Protein AF-0000000084525229 (afdb_homodimer)

Secondary structure (DSSP, 8-state):
-----S-SGGGG-GGGGEEEEEEEESS-HHHHHHHHH-HHHHHHH-S-TT-EEEEEEE--STT-EEEEEEEPTTS-EEEEEEEEEEEETTTEEEEEEEESSTT-TT-EEEEEEEEE-TTS-EEEEEEEE-SSHHHHHHHHHHTHHHHHHHHHHHHHHHHH-/-----S-SGGGGSGGGGEEEEEEEESS-HHHHHHHHH-HHHHHHH-S-TT-EEEEEEE--STT-EEEEEEEPTTS-EEEEEEEEEEEETTTEEEEEEEESSTT-TT-EEEEEEEEE-TTS-EEEEEEEE-SSHHHHHHHHHHTHHHHHHHHHHHHHHHHH-

Sequence (322 aa):
MTAPTLDSPRDTWDIDREIVLTRVYDHPIERVFAAWTEPEAITSWFSPAGFTCETLDCDIREGGLWRFVYNGPDGTRWGNRIFFLSIDPPRRLVMDHGSDTDDDPNRFRVTVTFDAQSNGKTVVSLRQLHPTTAQRDGAIGFGAVEIGNTTMDGLARYLDGMTAPTLDSPRDTWDIDREIVLTRVYDHPIERVFAAWTEPEAITSWFSPAGFTCETLDCDIREGGLWRFVYNGPDGTRWGNRIFFLSIDPPRRLVMDHGSDTDDDPNRFRVTVTFDAQSNGKTVVSLRQLHPTTAQRDGAIGFGAVEIGNTTMDGLARYLDG

Organism: NCBI:txid1123501

Nearest PDB structures (foldseek):
  2ldk-assembly1_A  TM=9.057E-01  e=1.752E-11  Paenarthrobacter aurescens TC1
  3uid-assembly1_A  TM=8.638E-01  e=8.590E-12  Mycolicibacterium smegmatis MC2 155
  3uid-assembly2_B  TM=8.856E-01  e=2.503E-11  Mycolicibacterium smegmatis MC2 155
  1xfs-assembly1_A  TM=8.515E-01  e=8.094E-12  Nitrosomonas europaea ATCC 19718
  3pu2-assembly2_B  TM=8.678E-01  e=7.856E-10  Cereibacter sphaeroides 2.4.1

Solvent-accessible surface area (backbone atoms only — not comparable to full-atom values): 16883 Å² total; per-residue (Å²): 132,79,76,79,76,73,80,42,75,68,74,67,47,66,58,68,15,47,51,68,46,47,49,76,41,94,43,44,41,64,60,57,39,43,40,70,59,33,63,78,45,29,62,71,24,68,32,38,78,73,40,44,54,48,75,76,42,71,41,83,43,67,77,25,45,35,34,33,32,41,34,41,82,84,67,52,73,45,56,29,29,36,38,32,64,42,75,44,86,57,38,38,41,33,31,39,43,32,50,66,52,84,85,45,83,75,38,25,41,35,41,36,38,44,41,60,27,75,87,45,26,18,38,39,39,42,35,36,43,36,80,37,46,67,59,30,51,50,40,45,29,75,35,46,64,63,46,48,50,38,19,53,48,28,46,52,50,60,75,74,103,131,79,78,78,77,72,79,43,74,66,78,66,46,65,59,69,15,47,51,68,47,48,49,79,40,94,42,45,39,64,60,59,39,44,40,70,58,33,63,77,44,29,62,69,25,68,33,36,77,73,41,44,52,47,75,77,43,72,40,82,44,69,76,23,44,33,32,33,33,41,35,40,82,86,67,51,73,45,56,28,29,36,39,32,64,44,76,45,89,57,39,37,41,33,31,39,42,32,50,66,53,83,85,45,85,74,36,24,41,34,40,37,38,45,42,61,26,74,85,44,27,18,39,39,39,41,34,35,42,36,79,37,47,68,57,30,50,49,40,44,29,75,34,46,63,62,46,48,48,39,19,53,49,29,47,52,50,58,75,73,104

Structure (mmCIF, N/CA/C/O backbone):
data_AF-0000000084525229-model_v1
#
loop_
_entity.id
_entity.type
_entity.pdbx_description
1 polymer 'Activator of Hsp90 ATPase homologue 1/2-like C-terminal domain-containing protein'
#
loop_
_atom_site.group_PDB
_atom_site.id
_atom_site.type_symbol
_atom_site.label_atom_id
_atom_site.label_alt_id
_atom_site.label_comp_id
_atom_site.label_asym_id
_atom_site.label_entity_id
_atom_site.label_seq_id
_atom_site.pdbx_PDB_ins_code
_atom_site.Cartn_x
_atom_site.Cartn_y
_atom_site.Cartn_z
_atom_site.occupancy
_atom_site.B_iso_or_equiv
_atom_site.auth_seq_id
_atom_site.auth_comp_id
_atom_site.auth_asym_id
_atom_site.auth_atom_id
_atom_site.pdbx_PDB_model_num
ATOM 1 N N . MET A 1 1 ? 14.219 -29.016 -3.848 1 30.72 1 MET A N 1
ATOM 2 C CA . MET A 1 1 ? 14.617 -27.609 -3.668 1 30.72 1 MET A CA 1
ATOM 3 C C . MET A 1 1 ? 14.062 -27.062 -2.361 1 30.72 1 MET A C 1
ATOM 5 O O . MET A 1 1 ? 12.891 -27.25 -2.045 1 30.72 1 MET A O 1
ATOM 9 N N . THR A 1 2 ? 14.906 -26.891 -1.357 1 35.22 2 THR A N 1
ATOM 10 C CA . THR A 1 2 ? 14.594 -26.609 0.039 1 35.22 2 THR A CA 1
ATOM 11 C C . THR A 1 2 ? 13.805 -25.312 0.162 1 35.22 2 THR A C 1
ATOM 13 O O . THR A 1 2 ? 14.141 -24.312 -0.465 1 35.22 2 THR A O 1
ATOM 16 N N . ALA A 1 3 ? 12.641 -25.438 0.66 1 42.81 3 ALA A N 1
ATOM 17 C CA . ALA A 1 3 ? 11.828 -24.25 0.939 1 42.81 3 ALA A CA 1
ATOM 18 C C . ALA A 1 3 ? 12.664 -23.156 1.593 1 42.81 3 ALA A C 1
ATOM 20 O O . ALA A 1 3 ? 13.461 -23.422 2.49 1 42.81 3 ALA A O 1
ATOM 21 N N . PRO A 1 4 ? 12.93 -21.984 1.003 1 40.91 4 PRO A N 1
ATOM 22 C CA . PRO A 1 4 ? 13.742 -20.938 1.626 1 40.91 4 PRO A CA 1
ATOM 23 C C . PRO A 1 4 ? 13.281 -20.594 3.041 1 40.91 4 PRO A C 1
ATOM 25 O O . PRO A 1 4 ? 12.102 -20.766 3.367 1 40.91 4 PRO A O 1
ATOM 28 N N . THR A 1 5 ? 14.289 -20.672 3.98 1 41.84 5 THR A N 1
ATOM 29 C CA . THR A 1 5 ? 14.117 -20.391 5.402 1 41.84 5 THR A CA 1
ATOM 30 C C . THR A 1 5 ? 13.469 -19.016 5.609 1 41.84 5 THR A C 1
ATOM 32 O O . THR A 1 5 ? 13.719 -18.094 4.84 1 41.84 5 THR A O 1
ATOM 35 N N . LEU A 1 6 ? 12.43 -18.953 6.328 1 44.59 6 LEU A N 1
ATOM 36 C CA . LEU A 1 6 ? 11.602 -17.828 6.75 1 44.59 6 LEU A CA 1
ATOM 37 C C . LEU A 1 6 ? 12.453 -16.766 7.438 1 44.59 6 LEU A C 1
ATOM 39 O O . LEU A 1 6 ? 11.93 -15.719 7.844 1 44.59 6 LEU A O 1
ATOM 43 N N . ASP A 1 7 ? 13.742 -17 7.742 1 41.78 7 ASP A N 1
ATOM 44 C CA . ASP A 1 7 ? 14.43 -16.125 8.68 1 41.78 7 ASP A CA 1
ATOM 45 C C . ASP A 1 7 ? 14.68 -14.75 8.055 1 41.78 7 ASP A C 1
ATOM 47 O O . ASP A 1 7 ? 15.828 -14.352 7.844 1 41.78 7 ASP A O 1
ATOM 51 N N . SER A 1 8 ? 14.023 -14.43 7.07 1 43.62 8 SER A N 1
ATOM 52 C CA . SER A 1 8 ? 14.492 -13.141 6.57 1 43.62 8 SER A CA 1
ATOM 53 C C . SER A 1 8 ? 14.047 -12 7.477 1 43.62 8 SER A C 1
ATOM 55 O O . SER A 1 8 ? 13.031 -12.109 8.164 1 43.62 8 SER A O 1
ATOM 57 N N . PRO A 1 9 ? 14.953 -11.109 7.82 1 41.09 9 PRO A N 1
ATOM 58 C CA . PRO A 1 9 ? 14.656 -9.891 8.57 1 41.09 9 PRO A CA 1
ATOM 59 C C . PRO A 1 9 ? 13.234 -9.383 8.328 1 41.09 9 PRO A C 1
ATOM 61 O O . PRO A 1 9 ? 12.734 -8.562 9.094 1 41.09 9 PRO A O 1
ATOM 64 N N . ARG A 1 10 ? 12.695 -9.891 7.293 1 43.38 10 ARG A N 1
ATOM 65 C CA . ARG A 1 10 ? 11.344 -9.492 6.914 1 43.38 10 ARG A CA 1
ATOM 66 C C . ARG A 1 10 ? 10.344 -9.875 7.992 1 43.38 10 ARG A C 1
ATOM 68 O O . ARG A 1 10 ? 9.328 -9.195 8.18 1 43.38 10 ARG A O 1
ATOM 75 N N . ASP A 1 11 ? 10.656 -11.141 8.609 1 45 11 ASP A N 1
ATOM 76 C CA . ASP A 1 11 ? 9.805 -11.617 9.688 1 45 11 ASP A CA 1
ATOM 77 C C . ASP A 1 11 ? 9.82 -10.656 10.875 1 45 11 ASP A C 1
ATOM 79 O O . ASP A 1 11 ? 9.031 -10.797 11.805 1 45 11 ASP A O 1
ATOM 83 N N . THR A 1 12 ? 10.82 -9.891 10.891 1 47.91 12 THR A N 1
ATOM 84 C CA . THR A 1 12 ? 10.945 -8.953 12.008 1 47.91 12 THR A CA 1
ATOM 85 C C . THR A 1 12 ? 10.344 -7.602 11.648 1 47.91 12 THR A C 1
ATOM 87 O O . THR A 1 12 ? 10.508 -6.629 12.383 1 47.91 12 THR A O 1
ATOM 90 N N . TRP A 1 13 ? 9.711 -7.559 10.469 1 55.19 13 TRP A N 1
ATOM 91 C CA . TRP A 1 13 ? 9.18 -6.266 10.047 1 55.19 13 TRP A CA 1
ATOM 92 C C . TRP A 1 13 ? 8 -5.844 10.922 1 55.19 13 TRP A C 1
ATOM 94 O O . TRP A 1 13 ? 7.211 -6.688 11.352 1 55.19 13 TRP A O 1
ATOM 104 N N . ASP A 1 14 ? 8.148 -4.656 11.477 1 79.31 14 ASP A N 1
ATOM 105 C CA . ASP A 1 14 ? 7.082 -3.994 12.227 1 79.31 14 ASP A CA 1
ATOM 106 C C . ASP A 1 14 ? 5.797 -3.914 11.406 1 79.31 14 ASP A C 1
ATOM 108 O O . ASP A 1 14 ? 5.078 -2.916 11.461 1 79.31 14 ASP A O 1
ATOM 112 N N . ILE A 1 15 ? 5.566 -5.035 10.672 1 85.5 15 ILE A N 1
ATOM 113 C CA . ILE A 1 15 ? 4.387 -5.078 9.812 1 85.5 15 ILE A CA 1
ATOM 114 C C . ILE A 1 15 ? 3.123 -4.973 10.672 1 85.5 15 ILE A C 1
ATOM 116 O O . ILE A 1 15 ? 2.125 -4.387 10.242 1 85.5 15 ILE A O 1
ATOM 120 N N . ASP A 1 16 ? 3.193 -5.445 11.875 1 90.31 16 ASP A N 1
ATOM 121 C CA . ASP A 1 16 ? 2.02 -5.457 12.75 1 90.31 16 ASP A CA 1
ATOM 122 C C . ASP A 1 16 ? 1.747 -4.066 13.32 1 90.31 16 ASP A C 1
ATOM 124 O O . ASP A 1 16 ? 0.723 -3.85 13.969 1 90.31 16 ASP A O 1
ATOM 128 N N . ARG A 1 17 ? 2.627 -3.145 12.961 1 94.19 17 ARG A N 1
ATOM 129 C CA . ARG A 1 17 ? 2.422 -1.775 13.422 1 94.19 17 ARG A CA 1
ATOM 130 C C . ARG A 1 17 ? 2.25 -0.822 12.242 1 94.19 17 ARG A C 1
ATOM 132 O O . ARG A 1 17 ? 2.164 0.394 12.43 1 94.19 17 ARG A O 1
ATOM 139 N N . GLU A 1 18 ? 2.176 -1.399 11.102 1 93.94 18 GLU A N 1
ATOM 140 C CA . GLU A 1 18 ? 2.201 -0.559 9.906 1 93.94 18 GLU A CA 1
ATOM 141 C C . GLU A 1 18 ? 0.832 -0.518 9.234 1 93.94 18 GLU A C 1
ATOM 143 O O . GLU A 1 18 ? 0.121 -1.524 9.195 1 93.94 18 GLU A O 1
ATOM 148 N N . ILE A 1 19 ? 0.447 0.663 8.773 1 96.38 19 ILE A N 1
ATOM 149 C CA . ILE A 1 19 ? -0.602 0.853 7.773 1 96.38 19 ILE A CA 1
ATOM 150 C C . ILE A 1 19 ? -0 1.426 6.492 1 96.38 19 ILE A C 1
ATOM 152 O O . ILE A 1 19 ? 0.799 2.365 6.543 1 96.38 19 ILE A O 1
ATOM 156 N N . VAL A 1 20 ? -0.324 0.863 5.379 1 96.19 20 VAL A N 1
ATOM 157 C CA . VAL A 1 20 ? 0.238 1.328 4.113 1 96.19 20 VAL A CA 1
ATOM 158 C C . VAL A 1 20 ? -0.889 1.657 3.137 1 96.19 20 VAL A C 1
ATOM 160 O O . VAL A 1 20 ? -1.917 0.978 3.115 1 96.19 20 VAL A O 1
ATOM 163 N N . LEU A 1 21 ? -0.745 2.721 2.383 1 97.5 21 LEU A N 1
ATOM 164 C CA . LEU A 1 21 ? -1.556 3.098 1.23 1 97.5 21 LEU A CA 1
ATOM 165 C C . LEU A 1 21 ? -0.686 3.287 -0.007 1 97.5 21 LEU A C 1
ATOM 167 O O . LEU A 1 21 ? 0.424 3.816 0.084 1 97.5 21 LEU A O 1
ATOM 171 N N . THR A 1 22 ? -1.2 2.881 -1.121 1 97.94 22 THR A N 1
ATOM 172 C CA . THR A 1 22 ? -0.499 3.098 -2.381 1 97.94 22 THR A CA 1
ATOM 173 C C . THR A 1 22 ? -1.459 3.6 -3.455 1 97.94 22 THR A C 1
ATOM 175 O O . THR A 1 22 ? -2.594 3.129 -3.549 1 97.94 22 THR A O 1
ATOM 178 N N . ARG A 1 23 ? -0.945 4.512 -4.254 1 97.94 23 ARG A N 1
ATOM 179 C CA . ARG A 1 23 ? -1.695 5.078 -5.367 1 97.94 23 ARG A CA 1
ATOM 180 C C . ARG A 1 23 ? -0.779 5.375 -6.551 1 97.94 23 ARG A C 1
ATOM 182 O O . ARG A 1 23 ? 0.412 5.637 -6.371 1 97.94 23 ARG A O 1
ATOM 189 N N . VAL A 1 24 ? -1.376 5.262 -7.742 1 98.38 24 VAL A N 1
ATOM 190 C CA . VAL A 1 24 ? -0.697 5.715 -8.953 1 98.38 24 VAL A CA 1
ATOM 191 C C . VAL A 1 24 ? -1.341 7.004 -9.453 1 98.38 24 VAL A C 1
ATOM 193 O O . VAL A 1 24 ? -2.562 7.078 -9.609 1 98.38 24 VAL A O 1
ATOM 196 N N . TYR A 1 25 ? -0.542 8.008 -9.68 1 98.69 25 TYR A N 1
ATOM 197 C CA . TYR A 1 25 ? -1.023 9.281 -10.203 1 98.69 25 TYR A CA 1
ATOM 198 C C . TYR A 1 25 ? -0.537 9.508 -11.625 1 98.69 25 TYR A C 1
ATOM 200 O O . TYR A 1 25 ? 0.615 9.211 -11.953 1 98.69 25 TYR A O 1
ATOM 208 N N . ASP A 1 26 ? -1.397 10.039 -12.477 1 98.12 26 ASP A N 1
ATOM 209 C CA . ASP A 1 26 ? -1.063 10.328 -13.867 1 98.12 26 ASP A CA 1
ATOM 210 C C . ASP A 1 26 ? -0.358 11.68 -13.992 1 98.12 26 ASP A C 1
ATOM 212 O O . ASP A 1 26 ? -0.782 12.539 -14.773 1 98.12 26 ASP A O 1
ATOM 216 N N . HIS A 1 27 ? 0.639 11.914 -13.203 1 98.81 27 HIS A N 1
ATOM 217 C CA . HIS A 1 27 ? 1.456 13.117 -13.18 1 98.81 27 HIS A CA 1
ATOM 218 C C . HIS A 1 27 ? 2.916 12.789 -12.883 1 98.81 27 HIS A C 1
ATOM 220 O O . HIS A 1 27 ? 3.207 11.812 -12.195 1 98.81 27 HIS A O 1
ATOM 226 N N . PRO A 1 28 ? 3.854 13.578 -13.406 1 98.56 28 PRO A N 1
ATOM 227 C CA . PRO A 1 28 ? 5.277 13.32 -13.18 1 98.56 28 PRO A CA 1
ATOM 228 C C . PRO A 1 28 ? 5.668 13.445 -11.711 1 98.56 28 PRO A C 1
ATOM 230 O O . PRO A 1 28 ? 5.012 14.164 -10.953 1 98.56 28 PRO A O 1
ATOM 233 N N . ILE A 1 29 ? 6.742 12.805 -11.344 1 98.56 29 ILE A N 1
ATOM 234 C CA . ILE A 1 29 ? 7.168 12.641 -9.953 1 98.56 29 ILE A CA 1
ATOM 235 C C . ILE A 1 29 ? 7.43 14.008 -9.328 1 98.56 29 ILE A C 1
ATOM 237 O O . ILE A 1 29 ? 7.117 14.234 -8.156 1 98.56 29 ILE A O 1
ATOM 241 N N . GLU A 1 30 ? 7.949 14.961 -10.07 1 98.62 30 GLU A N 1
ATOM 242 C CA . GLU A 1 30 ? 8.258 16.281 -9.516 1 98.62 30 GLU A CA 1
ATOM 243 C C . GLU A 1 30 ? 6.992 17.016 -9.102 1 98.62 30 GLU A C 1
ATOM 245 O O . GLU A 1 30 ? 6.969 17.672 -8.055 1 98.62 30 GLU A O 1
ATOM 250 N N . ARG A 1 31 ? 5.988 16.875 -9.945 1 98.62 31 ARG A N 1
ATOM 251 C CA . ARG A 1 31 ? 4.723 17.531 -9.641 1 98.62 31 ARG A CA 1
ATOM 252 C C . ARG A 1 31 ? 4.051 16.891 -8.43 1 98.62 31 ARG A C 1
ATOM 254 O O . ARG A 1 31 ? 3.52 17.594 -7.57 1 98.62 31 ARG A O 1
ATOM 261 N N . VAL A 1 32 ? 4.047 15.609 -8.328 1 98.88 32 VAL A N 1
ATOM 262 C CA . VAL A 1 32 ? 3.428 14.898 -7.219 1 98.88 32 VAL A CA 1
ATOM 263 C C . VAL A 1 32 ? 4.164 15.219 -5.922 1 98.88 32 VAL A C 1
ATOM 265 O O . VAL A 1 32 ? 3.539 15.484 -4.895 1 98.88 32 VAL A O 1
ATOM 268 N N . PHE A 1 33 ? 5.504 15.25 -6.027 1 98.88 33 PHE A N 1
ATOM 269 C CA . PHE A 1 33 ? 6.309 15.578 -4.859 1 98.88 33 PHE A CA 1
ATOM 270 C C . PHE A 1 33 ? 6.039 17 -4.398 1 98.88 33 PHE A C 1
ATOM 272 O O . PHE A 1 33 ? 5.883 17.25 -3.201 1 98.88 33 PHE A O 1
ATOM 279 N N . ALA A 1 34 ? 5.953 17.906 -5.309 1 98.69 34 ALA A N 1
ATOM 280 C CA . ALA A 1 34 ? 5.699 19.312 -4.984 1 98.69 34 ALA A CA 1
ATOM 281 C C . ALA A 1 34 ? 4.359 19.469 -4.277 1 98.69 34 ALA A C 1
ATOM 283 O O . ALA A 1 34 ? 4.227 20.297 -3.367 1 98.69 34 ALA A O 1
ATOM 284 N N . ALA A 1 35 ? 3.391 18.688 -4.656 1 98.69 35 ALA A N 1
ATOM 285 C CA . ALA A 1 35 ? 2.07 18.766 -4.039 1 98.69 35 ALA A CA 1
ATOM 286 C C . ALA A 1 35 ? 2.139 18.438 -2.551 1 98.69 35 ALA A C 1
ATOM 288 O O . ALA A 1 35 ? 1.307 18.906 -1.768 1 98.69 35 ALA A O 1
ATOM 289 N N . TRP A 1 36 ? 3.162 17.641 -2.156 1 98.44 36 TRP A N 1
ATOM 290 C CA . TRP A 1 36 ? 3.328 17.219 -0.766 1 98.44 36 TRP A CA 1
ATOM 291 C C . TRP A 1 36 ? 4.164 18.234 0.005 1 98.44 36 TRP A C 1
ATOM 293 O O . TRP A 1 36 ? 4.113 18.281 1.2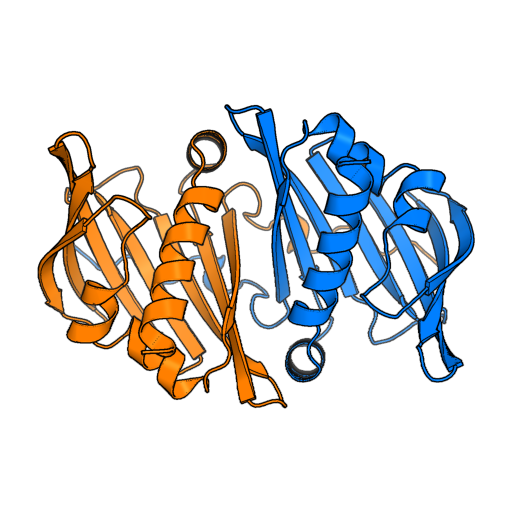36 1 98.44 36 TRP A O 1
ATOM 303 N N . THR A 1 37 ? 4.945 19.047 -0.754 1 98.06 37 THR A N 1
ATOM 304 C CA . THR A 1 37 ? 5.988 19.781 -0.035 1 98.06 37 THR A CA 1
ATOM 305 C C . THR A 1 37 ? 5.816 21.281 -0.206 1 98.06 37 THR A C 1
ATOM 307 O O . THR A 1 37 ? 6.578 22.062 0.364 1 98.06 37 THR A O 1
ATOM 310 N N . GLU A 1 38 ? 4.895 21.672 -1.003 1 97.56 38 GLU A N 1
ATOM 311 C CA . GLU A 1 38 ? 4.527 23.094 -1.089 1 97.56 38 GLU A CA 1
ATOM 312 C C . GLU A 1 38 ? 3.348 23.406 -0.174 1 97.56 38 GLU A C 1
ATOM 314 O O . GLU A 1 38 ? 2.281 22.797 -0.293 1 97.56 38 GLU A O 1
ATOM 319 N N . PRO A 1 39 ? 3.508 24.344 0.714 1 97.12 39 PRO A N 1
ATOM 320 C CA . PRO A 1 39 ? 2.484 24.625 1.723 1 97.12 39 PRO A CA 1
ATOM 321 C C . PRO A 1 39 ? 1.119 24.938 1.109 1 97.12 39 PRO A C 1
ATOM 323 O O . PRO A 1 39 ? 0.099 24.422 1.579 1 97.12 39 PRO A O 1
ATOM 326 N N . GLU A 1 40 ? 1.063 25.797 0.092 1 95.81 40 GLU A N 1
ATOM 327 C CA . GLU A 1 40 ? -0.205 26.141 -0.539 1 95.81 40 GLU A CA 1
ATOM 328 C C . GLU A 1 40 ? -0.87 24.922 -1.162 1 95.81 40 GLU A C 1
ATOM 330 O O . GLU A 1 40 ? -2.096 24.797 -1.133 1 95.81 40 GLU A O 1
ATOM 335 N N . ALA A 1 41 ? -0.075 24.016 -1.657 1 97.25 41 ALA A N 1
ATOM 336 C CA . ALA A 1 41 ? -0.605 22.828 -2.299 1 97.25 41 ALA A CA 1
ATOM 337 C C . ALA A 1 41 ? -1.147 21.844 -1.264 1 97.25 41 ALA A C 1
ATOM 339 O O . ALA A 1 41 ? -2.34 21.531 -1.26 1 97.25 41 ALA A O 1
ATOM 340 N N . ILE A 1 42 ? -0.304 21.469 -0.336 1 97.69 42 ILE A N 1
ATOM 341 C CA . ILE A 1 42 ? -0.697 20.375 0.559 1 97.69 42 ILE A CA 1
ATOM 342 C C . ILE A 1 42 ? -1.902 20.812 1.393 1 97.69 42 ILE A C 1
ATOM 344 O O . ILE A 1 42 ? -2.793 20 1.668 1 97.69 42 ILE A O 1
ATOM 348 N N . THR A 1 43 ? -2.023 22.047 1.815 1 95.75 43 THR A N 1
ATOM 349 C CA . THR A 1 43 ? -3.117 22.531 2.654 1 95.75 43 THR A CA 1
ATOM 350 C C . THR A 1 43 ? -4.426 22.562 1.87 1 95.75 43 THR A C 1
ATOM 352 O O . THR A 1 43 ? -5.508 22.641 2.457 1 95.75 43 THR A O 1
ATOM 355 N N . SER A 1 44 ? -4.352 22.484 0.557 1 95.5 44 SER A N 1
ATOM 356 C CA . SER A 1 44 ? -5.543 22.562 -0.285 1 95.5 44 SER A CA 1
ATOM 357 C C . SER A 1 44 ? -6.148 21.172 -0.498 1 95.5 44 SER A C 1
ATOM 359 O O . SER A 1 44 ? -7.34 21.047 -0.785 1 95.5 44 SER A O 1
ATOM 361 N N . TRP A 1 45 ? -5.328 20.125 -0.318 1 97.06 45 TRP A N 1
ATOM 362 C CA . TRP A 1 45 ? -5.879 18.828 -0.71 1 97.06 45 TRP A CA 1
ATOM 363 C C . TRP A 1 45 ? -5.852 17.859 0.458 1 97.06 45 TRP A C 1
ATOM 365 O O . TRP A 1 45 ? -6.516 16.812 0.422 1 97.06 45 TRP A O 1
ATOM 375 N N . PHE A 1 46 ? -5.016 18.094 1.509 1 97.31 46 PHE A N 1
ATOM 376 C CA . PHE A 1 46 ? -4.762 17.125 2.572 1 97.31 46 PHE A CA 1
ATOM 377 C C . PHE A 1 46 ? -5.922 17.094 3.561 1 97.31 46 PHE A C 1
ATOM 379 O O . PHE A 1 46 ? -5.777 17.516 4.707 1 97.31 46 PHE A O 1
ATOM 386 N N . SER A 1 47 ? -7.02 16.547 3.178 1 96.06 47 SER A N 1
ATOM 387 C CA . SER A 1 47 ? -8.18 16.328 4.035 1 96.06 47 SER A CA 1
ATOM 388 C C . SER A 1 47 ? -9.039 15.172 3.533 1 96.06 47 SER A C 1
ATOM 390 O O . SER A 1 47 ? -9.203 14.992 2.324 1 96.06 47 SER A O 1
ATOM 392 N N . PRO A 1 48 ? -9.609 14.391 4.465 1 95.06 48 PRO A N 1
ATOM 393 C CA . PRO A 1 48 ? -10.539 13.344 4.047 1 95.06 48 PRO A CA 1
ATOM 394 C C . PRO A 1 48 ? -11.836 13.906 3.457 1 95.06 48 PRO A C 1
ATOM 396 O O . PRO A 1 48 ? -12.164 15.07 3.684 1 95.06 48 PRO A O 1
ATOM 399 N N . ALA A 1 49 ? -12.539 13.023 2.732 1 93.31 49 ALA A N 1
ATOM 400 C CA . ALA A 1 49 ? -13.836 13.43 2.203 1 93.31 49 ALA A CA 1
ATOM 401 C C . ALA A 1 49 ? -14.766 13.891 3.322 1 93.31 49 ALA A C 1
ATOM 403 O O . ALA A 1 49 ? -14.859 13.242 4.367 1 93.31 49 ALA A O 1
ATOM 404 N N . GLY A 1 50 ? -15.383 15.062 3.107 1 92.5 50 GLY A N 1
ATOM 405 C CA . GLY A 1 50 ? -16.344 15.57 4.066 1 92.5 50 GLY A CA 1
ATOM 406 C C . GLY A 1 50 ? -15.719 16.469 5.125 1 92.5 50 GLY A C 1
ATOM 407 O O . GLY A 1 50 ? -16.438 17.094 5.906 1 92.5 50 GLY A O 1
ATOM 408 N N . PHE A 1 51 ? -14.375 16.516 5.164 1 93.88 51 PHE A N 1
ATOM 409 C CA . PHE A 1 51 ? -13.664 17.359 6.113 1 93.88 51 PHE A CA 1
ATOM 410 C C . PHE A 1 51 ? -13.047 18.562 5.406 1 93.88 51 PHE A C 1
ATOM 412 O O . PH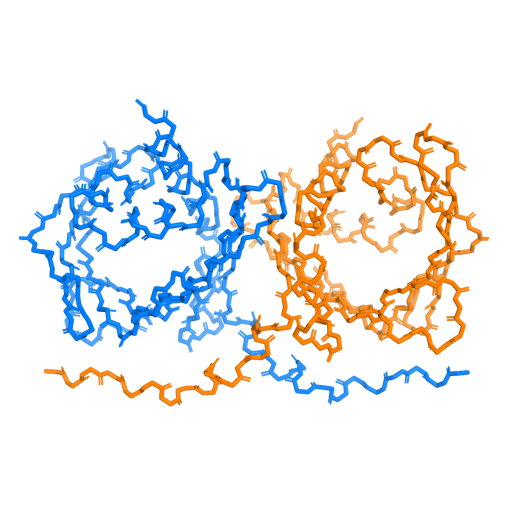E A 1 51 ? -12.914 18.562 4.184 1 93.88 51 PHE A O 1
ATOM 419 N N . THR A 1 52 ? -12.789 19.531 6.223 1 92.44 52 THR A N 1
ATOM 420 C CA . THR A 1 52 ? -11.922 20.609 5.77 1 92.44 52 THR A CA 1
ATOM 421 C C . THR A 1 52 ? -10.6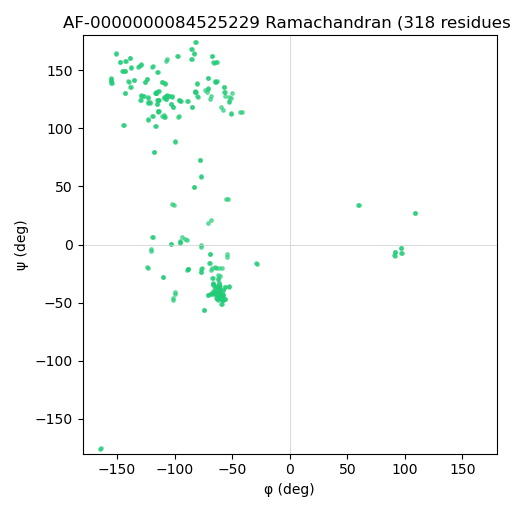8 20.703 6.645 1 92.44 52 THR A C 1
ATOM 423 O O . THR A 1 52 ? -10.688 20.281 7.801 1 92.44 52 THR A O 1
ATOM 426 N N . CYS A 1 53 ? -9.648 21.188 6.059 1 94.25 53 CYS A N 1
ATOM 427 C CA . CYS A 1 53 ? -8.375 21.406 6.746 1 94.25 53 CYS A CA 1
ATOM 428 C C . CYS A 1 53 ? -8.109 22.906 6.938 1 94.25 53 CYS A C 1
ATOM 430 O O . CYS A 1 53 ? -7.984 23.641 5.965 1 94.25 53 CYS A O 1
ATOM 432 N N . GLU A 1 54 ? -8.148 23.328 8.172 1 96.31 54 GLU A N 1
ATOM 433 C CA . GLU A 1 54 ? -7.805 24.688 8.539 1 96.31 54 GLU A CA 1
ATOM 434 C C . GLU A 1 54 ? -6.355 24.797 9.016 1 96.31 54 GLU A C 1
ATOM 436 O O . GLU A 1 54 ? -6.027 24.344 10.109 1 96.31 54 GLU A O 1
ATOM 441 N N . THR A 1 55 ? -5.512 25.422 8.234 1 97.94 55 THR A N 1
ATOM 442 C CA . THR A 1 55 ? -4.094 25.547 8.562 1 97.94 55 THR A CA 1
ATOM 443 C C . THR A 1 55 ? -3.85 26.688 9.539 1 97.94 55 THR A C 1
ATOM 445 O O . THR A 1 55 ? -4.324 27.812 9.32 1 97.94 55 THR A O 1
ATOM 448 N N . LEU A 1 56 ? -3.158 26.438 10.523 1 97.44 56 LEU A N 1
ATOM 449 C CA . LEU A 1 56 ? -2.791 27.453 11.508 1 97.44 56 LEU A CA 1
ATOM 450 C C . LEU A 1 56 ? -1.377 27.969 11.258 1 97.44 56 LEU A C 1
ATOM 452 O O . LEU A 1 56 ? -1.118 29.156 11.375 1 97.44 56 LEU A O 1
ATOM 456 N N . ASP A 1 57 ? -0.475 27.109 10.961 1 96.31 57 ASP A N 1
ATOM 457 C CA . ASP A 1 57 ? 0.92 27.375 10.617 1 96.31 57 ASP A CA 1
ATOM 458 C C . ASP A 1 57 ? 1.489 26.25 9.75 1 96.31 57 ASP A C 1
ATOM 460 O O . ASP A 1 57 ? 1.189 25.078 9.977 1 96.31 57 ASP A O 1
ATOM 464 N N . CYS A 1 58 ? 2.24 26.688 8.773 1 97.81 58 CYS A N 1
ATOM 465 C CA . CYS A 1 58 ? 2.785 25.656 7.891 1 97.81 58 CYS A CA 1
ATOM 466 C C . CYS A 1 58 ? 4.191 26.016 7.43 1 97.81 58 CYS A C 1
ATOM 468 O O . CYS A 1 58 ? 4.359 26.891 6.574 1 97.81 58 CYS A O 1
ATOM 470 N N . ASP A 1 59 ? 5.176 25.391 8.023 1 97.69 59 ASP A N 1
ATOM 471 C CA . ASP A 1 59 ? 6.59 25.5 7.684 1 97.69 59 ASP A CA 1
ATOM 472 C C . ASP A 1 59 ? 7.148 24.156 7.215 1 97.69 59 ASP A C 1
ATOM 474 O O . ASP A 1 59 ? 7.508 23.312 8.031 1 97.69 59 ASP A O 1
ATOM 478 N N . ILE A 1 60 ? 7.301 24 5.883 1 97.94 60 ILE A N 1
ATOM 479 C CA . ILE A 1 60 ? 7.727 22.719 5.355 1 97.94 60 ILE A CA 1
ATOM 480 C C . ILE A 1 60 ? 9.227 22.75 5.055 1 97.94 60 ILE A C 1
ATOM 482 O O . ILE A 1 60 ? 9.633 23.141 3.957 1 97.94 60 ILE A O 1
ATOM 486 N N . ARG A 1 61 ? 10.062 22.453 5.918 1 97.81 61 ARG A N 1
ATOM 487 C CA . ARG A 1 61 ? 11.5 22.203 5.895 1 97.81 61 ARG A CA 1
ATOM 488 C C . ARG A 1 61 ? 11.891 21.156 6.938 1 97.81 61 ARG A C 1
ATOM 490 O O . ARG A 1 61 ? 11.117 20.859 7.848 1 97.81 61 ARG A O 1
ATOM 497 N N . GLU A 1 62 ? 12.938 20.547 6.738 1 97.12 62 GLU A N 1
ATOM 498 C CA . GLU A 1 62 ? 13.398 19.641 7.781 1 97.12 62 GLU A CA 1
ATOM 499 C C . GLU A 1 62 ? 13.469 20.344 9.133 1 97.12 62 GLU A C 1
ATOM 501 O O . GLU A 1 62 ? 14.094 21.406 9.258 1 97.12 62 GLU A O 1
ATOM 506 N N . GLY A 1 63 ? 12.797 19.828 10.094 1 96.25 63 GLY A N 1
ATOM 507 C CA . GLY A 1 63 ? 12.688 20.453 11.398 1 96.25 63 GLY A CA 1
ATOM 508 C C . GLY A 1 63 ? 11.484 21.375 11.523 1 96.25 63 GLY A C 1
ATOM 509 O O . GLY A 1 63 ? 11.172 21.859 12.609 1 96.25 63 GLY A O 1
ATOM 510 N N . GLY A 1 64 ? 10.734 21.609 10.375 1 97.44 64 GLY A N 1
ATOM 511 C CA . GLY A 1 64 ? 9.555 22.469 10.375 1 97.44 64 GLY A CA 1
ATOM 512 C C . GLY A 1 64 ? 8.305 21.75 10.859 1 97.44 64 GLY A C 1
ATOM 513 O O . GLY A 1 64 ? 8.336 20.562 11.148 1 97.44 64 GLY A O 1
ATOM 514 N N . LEU A 1 65 ? 7.219 22.625 10.977 1 96.88 65 LEU A N 1
ATOM 515 C CA . LEU A 1 65 ? 5.977 22.156 11.586 1 96.88 65 LEU A CA 1
ATOM 516 C C . LEU A 1 65 ? 4.766 22.672 10.812 1 96.88 65 LEU A C 1
ATOM 518 O O . LEU A 1 65 ? 4.738 23.828 10.383 1 96.88 65 LEU A O 1
ATOM 522 N N . TRP A 1 66 ? 3.855 21.812 10.586 1 98.19 66 TRP A N 1
ATOM 523 C CA . TRP A 1 66 ? 2.535 22.172 10.07 1 98.19 66 TRP A CA 1
ATOM 524 C C . TRP A 1 66 ? 1.457 21.891 11.117 1 98.19 66 TRP A C 1
ATOM 526 O O . TRP A 1 66 ? 1.299 20.75 11.57 1 98.19 66 TRP A O 1
ATOM 536 N N . ARG A 1 67 ? 0.803 22.922 11.609 1 98.25 67 ARG A N 1
ATOM 537 C CA . ARG A 1 67 ? -0.324 22.828 12.531 1 98.25 67 ARG A CA 1
ATOM 538 C C . ARG A 1 67 ? -1.641 23.109 11.82 1 98.25 67 ARG A C 1
ATOM 540 O O . ARG A 1 67 ? -1.759 24.109 11.102 1 98.25 67 ARG A O 1
ATOM 547 N N . PHE A 1 68 ? -2.598 22.219 11.969 1 98 68 PHE A N 1
ATOM 548 C CA . PHE A 1 68 ? -3.879 22.391 11.297 1 98 68 PHE A CA 1
ATOM 549 C C . PHE A 1 68 ? -5.004 21.734 12.094 1 98 68 PHE A C 1
ATOM 551 O O . PHE A 1 68 ? -4.75 21 13.047 1 98 68 PHE A O 1
ATOM 558 N N . VAL A 1 69 ? -6.215 22.109 11.742 1 97.69 69 VAL A N 1
ATOM 559 C CA . VAL A 1 69 ? -7.426 21.578 12.367 1 97.69 69 VAL A CA 1
ATOM 560 C C . VAL A 1 69 ? -8.305 20.922 11.305 1 97.69 69 VAL A C 1
ATOM 562 O O . VAL A 1 69 ? -8.641 21.547 10.297 1 97.69 69 VAL A O 1
ATOM 565 N N . TYR A 1 70 ? -8.594 19.594 11.547 1 95.75 70 TYR A N 1
ATOM 566 C CA . TYR A 1 70 ? -9.656 19 10.75 1 95.75 70 TYR A CA 1
ATOM 567 C C . TYR A 1 70 ? -11.031 19.359 11.312 1 95.75 70 TYR A C 1
ATOM 569 O O . TYR A 1 70 ? -11.289 19.172 12.5 1 95.75 70 TYR A O 1
ATOM 577 N N . ASN A 1 71 ? -11.82 19.859 10.391 1 95.69 71 ASN A N 1
ATOM 578 C CA . ASN A 1 71 ? -13.211 20.125 10.734 1 95.69 71 ASN A CA 1
ATOM 579 C C . ASN A 1 71 ? -14.141 19.062 10.164 1 95.69 71 ASN A C 1
ATOM 581 O O . ASN A 1 71 ? -14.219 18.891 8.945 1 95.69 71 ASN A O 1
ATOM 585 N N . GLY A 1 72 ? -14.875 18.406 11.07 1 93 72 GLY A N 1
ATOM 586 C CA . GLY A 1 72 ? -15.805 17.375 10.641 1 93 72 GLY A CA 1
ATOM 587 C C . GLY A 1 72 ? -17.141 17.922 10.195 1 93 72 GLY A C 1
ATOM 588 O O . GLY A 1 72 ? -17.469 19.078 10.469 1 93 72 GLY A O 1
ATOM 589 N N . PRO A 1 73 ? -17.891 17.094 9.5 1 90.94 73 PRO A N 1
ATOM 590 C CA . PRO A 1 73 ? -19.203 17.547 9.023 1 90.94 73 PRO A CA 1
ATOM 591 C C . PRO A 1 73 ? -20.172 17.844 10.172 1 90.94 73 PRO A C 1
ATOM 593 O O . PRO A 1 73 ? -21.109 18.609 10 1 90.94 73 PRO A O 1
ATOM 596 N N . ASP A 1 74 ? -19.891 17.312 11.312 1 92.38 74 ASP A N 1
ATOM 597 C CA . ASP A 1 74 ? -20.766 17.531 12.461 1 92.38 74 ASP A CA 1
ATOM 598 C C . ASP A 1 74 ? -20.266 18.688 13.32 1 92.38 74 ASP A C 1
ATOM 600 O O . ASP A 1 74 ? -20.797 18.938 14.406 1 92.38 74 ASP A O 1
ATOM 604 N N . GLY A 1 75 ? -19.234 19.281 12.906 1 92.31 75 GLY A N 1
ATOM 605 C CA . GLY A 1 75 ? -18.719 20.438 13.633 1 92.31 75 GLY A CA 1
ATOM 606 C C . GLY A 1 75 ? -17.594 20.078 14.578 1 92.31 75 GLY A C 1
ATOM 607 O O . GLY A 1 75 ? -16.969 20.969 15.164 1 92.31 75 GLY A O 1
ATOM 608 N N . THR A 1 76 ? -17.328 18.75 14.742 1 94.75 76 THR A N 1
ATOM 609 C CA . THR A 1 76 ? -16.219 18.344 15.602 1 94.75 76 THR A CA 1
ATOM 610 C C . THR A 1 76 ? -14.883 18.812 15.008 1 94.75 76 THR A C 1
ATOM 612 O O . THR A 1 76 ? -14.68 18.734 13.797 1 94.75 76 THR A O 1
ATOM 615 N N . ARG A 1 77 ? -14.016 19.266 15.906 1 96.06 77 ARG A N 1
ATOM 616 C CA . AR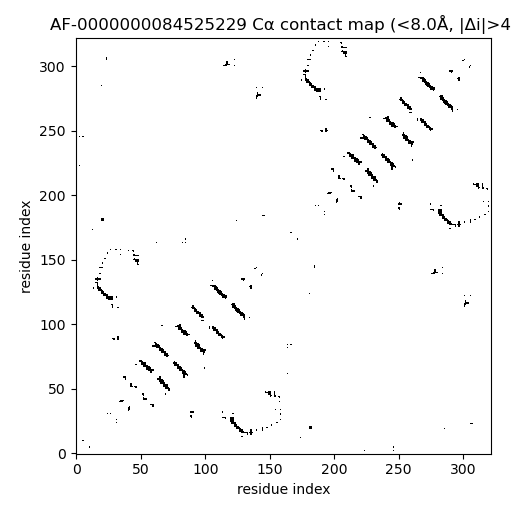G A 1 77 ? -12.703 19.766 15.508 1 96.06 77 ARG A CA 1
ATOM 617 C C . ARG A 1 77 ? -11.586 18.906 16.078 1 96.06 77 ARG A C 1
ATOM 619 O O . ARG A 1 77 ? -11.594 18.562 17.266 1 96.06 77 ARG A O 1
ATOM 626 N N . TRP A 1 78 ? -10.664 18.531 15.227 1 95.38 78 TRP A N 1
ATOM 627 C CA . TRP A 1 78 ? -9.5 17.734 15.625 1 95.38 78 TRP A CA 1
ATOM 628 C C . TRP A 1 78 ? -8.211 18.484 15.328 1 95.38 78 TRP A C 1
ATOM 630 O O . TRP A 1 78 ? -7.84 18.672 14.164 1 95.38 78 TRP A O 1
ATOM 640 N N . GLY A 1 79 ? -7.488 18.938 16.391 1 97.12 79 GLY A N 1
ATOM 641 C CA . GLY A 1 79 ? -6.18 19.547 16.203 1 97.12 79 GLY A CA 1
ATOM 642 C C . GLY A 1 79 ? -5.109 18.547 15.805 1 97.12 79 GLY A C 1
ATOM 643 O O . GLY A 1 79 ? -5.02 17.453 16.391 1 97.12 79 GLY A O 1
ATOM 644 N N . ASN A 1 80 ? -4.305 18.906 14.789 1 97.69 80 ASN A N 1
ATOM 645 C CA . ASN A 1 80 ? -3.244 18.047 14.273 1 97.69 80 ASN A CA 1
ATOM 646 C C . ASN A 1 80 ? -1.926 18.797 14.141 1 97.69 80 ASN A C 1
ATOM 648 O O . ASN A 1 80 ? -1.917 20.031 14 1 97.69 80 ASN A O 1
ATOM 652 N N . ARG A 1 81 ? -0.88 18.031 14.227 1 97.31 81 ARG A N 1
ATOM 653 C CA . ARG A 1 81 ? 0.451 18.547 13.922 1 97.31 81 ARG A CA 1
ATOM 654 C C . ARG A 1 81 ? 1.271 17.516 13.156 1 97.31 81 ARG A C 1
ATOM 656 O O . ARG A 1 81 ? 1.199 16.312 13.438 1 97.31 81 ARG A O 1
ATOM 663 N N . ILE A 1 82 ? 2.016 18.062 12.18 1 97.75 82 ILE A N 1
ATOM 664 C CA . ILE A 1 82 ? 2.967 17.25 11.422 1 97.75 82 ILE A CA 1
ATOM 665 C C . ILE A 1 82 ? 4.363 17.859 11.531 1 97.75 82 ILE A C 1
ATOM 667 O O . ILE A 1 82 ? 4.559 19.031 11.234 1 97.75 82 ILE A O 1
ATOM 671 N N . PHE A 1 83 ? 5.301 17.047 12.031 1 97 83 PHE A N 1
ATOM 672 C CA . PHE A 1 83 ? 6.711 17.422 12.055 1 97 83 PHE A CA 1
ATOM 673 C C . PHE A 1 83 ? 7.438 16.859 10.836 1 97 83 PHE A C 1
ATOM 675 O O . PHE A 1 83 ? 7.414 15.648 10.594 1 97 83 PHE A O 1
ATOM 682 N N . PHE A 1 84 ? 8.055 17.766 10.086 1 97.19 84 PHE A N 1
ATOM 683 C CA . PHE A 1 84 ? 8.836 17.312 8.938 1 97.19 84 PHE A CA 1
ATOM 684 C C . PHE A 1 84 ? 10.25 16.922 9.359 1 97.19 84 PHE A C 1
ATOM 686 O O . PHE A 1 84 ? 11.023 17.766 9.82 1 97.19 84 PHE A O 1
ATOM 693 N N . LEU A 1 85 ? 10.617 15.68 9.164 1 96.62 85 LEU A N 1
ATOM 694 C CA . LEU A 1 85 ? 11.867 15.141 9.68 1 96.62 85 LEU A CA 1
ATOM 695 C C . LEU A 1 85 ? 12.922 15.07 8.578 1 96.62 85 LEU A C 1
ATOM 697 O O . LEU A 1 85 ? 14.086 15.406 8.797 1 96.62 85 LEU A O 1
ATOM 701 N N . SER A 1 86 ? 12.609 14.57 7.449 1 96.75 86 SER A N 1
ATOM 702 C CA . SER A 1 86 ? 13.484 14.438 6.293 1 96.75 86 SER A CA 1
ATOM 703 C C . SER A 1 86 ? 12.734 14.688 4.992 1 96.75 86 SER A C 1
ATOM 705 O O . SER A 1 86 ? 11.609 14.219 4.816 1 96.75 86 SER A O 1
ATOM 707 N N . ILE A 1 87 ? 13.258 15.516 4.148 1 97.31 87 ILE A N 1
ATOM 708 C CA . ILE A 1 87 ? 12.75 15.828 2.816 1 97.31 87 ILE A CA 1
ATOM 709 C C . ILE A 1 87 ? 13.828 15.555 1.774 1 97.31 87 ILE A C 1
ATOM 711 O O . ILE A 1 87 ? 14.836 16.2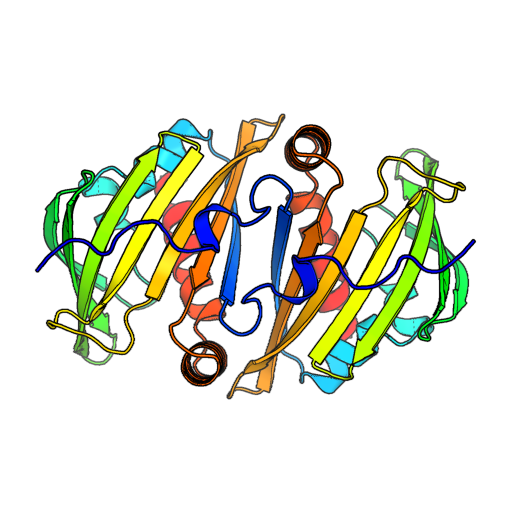66 1.718 1 97.31 87 ILE A O 1
ATOM 715 N N . ASP A 1 88 ? 13.719 14.539 0.999 1 96.81 88 ASP A N 1
ATOM 716 C CA . ASP A 1 88 ? 14.664 14.125 -0.033 1 96.81 88 ASP A CA 1
ATOM 717 C C . ASP A 1 88 ? 14.016 14.156 -1.416 1 96.81 88 ASP A C 1
ATOM 719 O O . ASP A 1 88 ? 13.578 13.125 -1.929 1 96.81 88 ASP A O 1
ATOM 723 N N . PRO A 1 89 ? 13.914 15.375 -2.037 1 96.94 89 PRO A N 1
ATOM 724 C CA . PRO A 1 89 ? 13.234 15.5 -3.326 1 96.94 89 PRO A CA 1
ATOM 725 C C . PRO A 1 89 ? 13.914 14.711 -4.438 1 96.94 89 PRO A C 1
ATOM 727 O O . PRO A 1 89 ? 15.148 14.672 -4.504 1 96.94 89 PRO A O 1
ATOM 730 N N . PRO A 1 90 ? 13.078 14.117 -5.254 1 97.69 90 PRO A N 1
ATOM 731 C CA . PRO A 1 90 ? 11.625 13.938 -5.184 1 97.69 90 PRO A CA 1
ATOM 732 C C . PRO A 1 90 ? 11.219 12.547 -4.703 1 97.69 90 PRO A C 1
ATOM 734 O O . PRO A 1 90 ? 10.242 11.977 -5.195 1 97.69 90 PRO A O 1
ATOM 737 N N . ARG A 1 91 ? 12.016 11.961 -3.789 1 95.81 91 ARG A N 1
ATOM 738 C CA . ARG A 1 91 ? 11.898 10.516 -3.637 1 95.81 91 ARG A CA 1
ATOM 739 C C . ARG A 1 91 ? 11.258 10.156 -2.303 1 95.81 91 ARG A C 1
ATOM 741 O O . ARG A 1 91 ? 10.664 9.086 -2.166 1 95.81 91 ARG A O 1
ATOM 748 N N . ARG A 1 92 ? 11.484 11.078 -1.366 1 96.75 92 ARG A N 1
ATOM 749 C CA . ARG A 1 92 ? 11.07 10.609 -0.048 1 96.75 92 ARG A CA 1
ATOM 750 C C . ARG A 1 92 ? 10.75 11.773 0.878 1 96.75 92 ARG A C 1
ATOM 752 O O . ARG A 1 92 ? 11.445 12.789 0.87 1 96.75 92 ARG A O 1
ATOM 759 N N . LEU A 1 93 ? 9.719 11.633 1.665 1 97.19 93 LEU A N 1
ATOM 760 C CA . LEU A 1 93 ? 9.289 12.516 2.746 1 97.19 93 LEU A CA 1
ATOM 761 C C . LEU A 1 93 ? 9.047 11.727 4.027 1 97.19 93 LEU A C 1
ATOM 763 O O . LEU A 1 93 ? 8.352 10.703 4.012 1 97.19 93 LEU A O 1
ATOM 767 N N . VAL A 1 94 ? 9.711 12.078 5.18 1 96.56 94 VAL A N 1
ATOM 768 C CA . VAL A 1 94 ? 9.492 11.461 6.48 1 96.56 94 VAL A CA 1
ATOM 769 C C . VAL A 1 94 ? 8.945 12.492 7.461 1 96.56 94 VAL A C 1
ATOM 771 O O . VAL A 1 94 ? 9.5 13.586 7.594 1 96.56 94 VAL A O 1
ATOM 774 N N . MET A 1 95 ? 7.875 12.133 8.141 1 97.25 95 MET A N 1
ATOM 775 C CA . MET A 1 95 ? 7.176 13.039 9.039 1 97.25 95 MET A CA 1
ATOM 776 C C . MET A 1 95 ? 6.664 12.305 10.273 1 97.25 95 MET A C 1
ATOM 778 O O . MET A 1 95 ? 6.523 11.078 10.258 1 97.25 95 MET A O 1
ATOM 782 N N . ASP A 1 96 ? 6.434 13.016 11.305 1 96.31 96 ASP A N 1
ATOM 783 C CA . ASP A 1 96 ? 5.637 12.547 12.43 1 96.31 96 ASP A CA 1
ATOM 784 C C . ASP A 1 96 ? 4.273 13.242 12.469 1 96.31 96 ASP A C 1
ATOM 786 O O . ASP A 1 96 ? 4.191 14.469 12.383 1 96.31 96 ASP A O 1
ATOM 790 N N . HIS A 1 97 ? 3.266 12.469 12.523 1 97.44 97 HIS A N 1
ATOM 791 C CA . HIS A 1 97 ? 1.896 12.969 12.531 1 97.44 97 HIS A CA 1
ATOM 792 C C . HIS A 1 97 ? 1.192 12.625 13.844 1 97.44 97 HIS A C 1
ATOM 794 O O . HIS A 1 97 ? 1.233 11.477 14.297 1 97.44 97 HIS A O 1
ATOM 800 N N . GLY A 1 98 ? 0.529 13.641 14.5 1 96.81 98 GLY A N 1
ATOM 801 C CA . GLY A 1 98 ? -0.22 13.438 15.727 1 96.81 98 GLY A CA 1
ATOM 802 C C . GLY A 1 98 ? -1.151 14.586 16.062 1 96.81 98 GLY A C 1
ATOM 803 O O . GLY A 1 98 ? -1.364 15.477 15.234 1 96.81 98 GLY A O 1
ATOM 804 N N . SER A 1 99 ? -1.755 14.438 17.219 1 96.69 99 SER A N 1
ATOM 805 C CA . SER A 1 99 ? -2.582 15.523 17.734 1 96.69 99 SER A CA 1
ATOM 806 C C . SER A 1 99 ? -1.738 16.75 18.062 1 96.69 99 SER A C 1
ATOM 808 O O . SER A 1 99 ? -0.528 16.641 18.266 1 96.69 99 SER A O 1
ATOM 810 N N . ASP A 1 100 ? -2.422 17.859 18.047 1 95.94 100 ASP A N 1
ATOM 811 C CA . ASP A 1 100 ? -1.734 19.109 18.375 1 95.94 100 ASP A CA 1
ATOM 812 C C . ASP A 1 100 ? -1.515 19.234 19.875 1 95.94 100 ASP A C 1
ATOM 814 O O . ASP A 1 100 ? -1.982 20.188 20.5 1 95.94 100 ASP A O 1
ATOM 818 N N . THR A 1 101 ? -0.87 18.328 20.453 1 94.31 101 THR A N 1
ATOM 819 C CA . THR A 1 101 ? -0.472 18.281 21.859 1 94.31 101 THR A CA 1
ATOM 820 C C . THR A 1 101 ? 0.96 17.766 22 1 94.31 101 THR A C 1
ATOM 822 O O . THR A 1 101 ? 1.469 17.078 21.109 1 94.31 101 THR A O 1
ATOM 825 N N . ASP A 1 102 ? 1.525 18.25 23.109 1 91.06 102 ASP A N 1
ATOM 826 C CA . ASP A 1 102 ? 2.871 17.75 23.375 1 91.06 102 ASP A CA 1
ATOM 827 C C . ASP A 1 102 ? 2.842 16.281 23.812 1 91.06 102 ASP A C 1
ATOM 829 O O . ASP A 1 102 ? 1.913 15.852 24.5 1 91.06 102 ASP A O 1
ATOM 833 N N . ASP A 1 103 ? 3.727 15.492 23.469 1 89.31 103 ASP A N 1
ATOM 834 C CA . ASP A 1 103 ? 3.941 14.117 23.906 1 89.31 103 ASP A CA 1
ATOM 835 C C . ASP A 1 103 ? 2.734 13.242 23.578 1 89.31 103 ASP A C 1
ATOM 837 O O . ASP A 1 103 ? 2.25 12.492 24.422 1 89.31 103 ASP A O 1
ATOM 841 N N . ASP A 1 104 ? 2.039 13.484 22.484 1 94.44 104 ASP A N 1
ATOM 842 C CA . ASP A 1 104 ? 0.957 12.633 22 1 94.44 104 ASP A CA 1
ATOM 843 C C . ASP A 1 104 ? 1.399 11.18 21.922 1 94.44 104 ASP A C 1
ATOM 845 O O . ASP A 1 104 ? 2.242 10.828 21.094 1 94.44 104 ASP A O 1
ATOM 849 N N . PRO A 1 105 ? 0.812 10.289 22.781 1 94.5 105 PRO A N 1
ATOM 850 C CA . PRO A 1 105 ? 1.219 8.883 22.781 1 94.5 105 PRO A CA 1
ATOM 851 C C . PRO A 1 105 ? 0.782 8.156 21.516 1 94.5 105 PRO A C 1
ATOM 853 O O . PRO A 1 105 ? 1.219 7.027 21.266 1 94.5 105 PRO A O 1
ATOM 856 N N . ASN A 1 106 ? -0.009 8.805 20.719 1 94.69 106 ASN A N 1
ATOM 857 C CA . ASN A 1 106 ? -0.524 8.156 19.516 1 94.69 106 ASN A CA 1
ATOM 858 C C . ASN A 1 106 ? 0.209 8.641 18.266 1 94.69 106 ASN A C 1
ATOM 860 O O . ASN A 1 106 ? -0.095 8.203 17.156 1 94.69 106 ASN A O 1
ATOM 864 N N . ARG A 1 107 ? 1.154 9.523 18.438 1 96.31 107 ARG A N 1
ATOM 865 C CA . ARG A 1 107 ? 1.921 10.023 17.297 1 96.31 107 ARG A CA 1
ATOM 866 C C . ARG A 1 107 ? 2.588 8.875 16.547 1 96.31 107 ARG A C 1
ATOM 868 O O . ARG A 1 107 ? 3.146 7.965 17.156 1 96.31 107 ARG A O 1
ATOM 875 N N . PHE A 1 108 ? 2.488 8.953 15.227 1 95.19 108 PHE A N 1
ATOM 876 C CA . PHE A 1 108 ? 3.078 7.895 14.414 1 95.19 108 PHE A CA 1
ATOM 877 C C . PHE A 1 108 ? 3.967 8.484 13.328 1 95.19 108 PHE A C 1
ATOM 879 O O . PHE A 1 108 ? 3.783 9.633 12.922 1 95.19 108 PHE A O 1
ATOM 886 N N . ARG A 1 109 ? 4.926 7.668 12.891 1 95.25 109 ARG A N 1
ATOM 887 C CA . ARG A 1 109 ? 5.844 8.023 11.812 1 95.25 109 ARG A CA 1
ATOM 888 C C . ARG A 1 109 ? 5.211 7.781 10.445 1 95.25 109 ARG A C 1
ATOM 890 O O . ARG A 1 109 ? 4.617 6.727 10.211 1 95.25 109 ARG A O 1
ATOM 897 N N . VAL A 1 110 ? 5.32 8.781 9.57 1 96.19 110 VAL A N 1
ATOM 898 C CA . VAL A 1 110 ? 4.855 8.656 8.188 1 96.19 110 VAL A CA 1
ATOM 899 C C . VAL A 1 110 ? 6.043 8.719 7.234 1 96.19 110 VAL A C 1
ATOM 901 O O . VAL A 1 110 ? 6.871 9.625 7.316 1 96.19 110 VAL A O 1
ATOM 904 N N . THR A 1 111 ? 6.18 7.758 6.445 1 95.62 111 THR A N 1
ATOM 905 C CA . THR A 1 111 ? 7.129 7.766 5.336 1 95.62 111 THR A CA 1
ATOM 906 C C . THR A 1 111 ? 6.395 7.703 4 1 95.62 111 THR A C 1
ATOM 908 O O . THR A 1 111 ? 5.637 6.766 3.746 1 95.62 111 THR A O 1
ATOM 911 N N . VAL A 1 112 ? 6.605 8.711 3.168 1 97.44 112 VAL A N 1
ATOM 912 C CA . VAL A 1 112 ? 6.062 8.734 1.815 1 97.44 112 VAL A CA 1
ATOM 913 C C . VAL A 1 112 ? 7.188 8.555 0.801 1 97.44 112 VAL A C 1
ATOM 915 O O . VAL A 1 112 ? 8.195 9.266 0.856 1 97.44 112 VAL A O 1
ATOM 918 N N . THR A 1 113 ? 7.043 7.602 -0.076 1 97.31 113 THR A N 1
ATOM 919 C CA . THR A 1 113 ? 7.992 7.43 -1.17 1 97.31 113 THR A CA 1
ATOM 920 C C . THR A 1 113 ? 7.316 7.676 -2.516 1 97.31 113 THR A C 1
ATOM 922 O O . THR A 1 113 ? 6.113 7.457 -2.66 1 97.31 113 THR A O 1
ATOM 925 N N . PHE A 1 114 ? 8.094 8.156 -3.393 1 98.38 114 PHE A N 1
ATOM 926 C CA . PHE A 1 114 ? 7.68 8.484 -4.75 1 98.38 114 PHE A CA 1
ATOM 927 C C . PHE A 1 114 ? 8.531 7.746 -5.773 1 98.38 114 PHE A C 1
ATOM 929 O O . PHE A 1 114 ? 9.766 7.789 -5.707 1 98.38 114 PHE A O 1
ATOM 936 N N . ASP A 1 115 ? 7.852 7.047 -6.66 1 98.31 115 ASP A N 1
ATOM 937 C CA . ASP A 1 115 ? 8.562 6.297 -7.688 1 98.31 115 ASP A CA 1
ATOM 938 C C . ASP A 1 115 ? 8.008 6.609 -9.078 1 98.31 115 ASP A C 1
ATOM 940 O O . ASP A 1 115 ? 6.805 6.484 -9.312 1 98.31 115 ASP A O 1
ATOM 944 N N . ALA A 1 116 ? 8.875 6.938 -9.93 1 97.5 116 ALA A N 1
ATOM 945 C CA . ALA A 1 116 ? 8.477 7.203 -11.305 1 97.5 116 ALA A CA 1
ATOM 946 C C . ALA A 1 116 ? 8.297 5.902 -12.086 1 97.5 116 ALA A C 1
ATOM 948 O O . ALA A 1 116 ? 9.094 4.973 -11.953 1 97.5 116 ALA A O 1
ATOM 949 N N . GLN A 1 117 ? 7.227 5.91 -12.883 1 97.44 117 GLN A N 1
ATOM 950 C CA . GLN A 1 117 ? 7.059 4.855 -13.875 1 97.44 117 GLN A CA 1
ATOM 951 C C . GLN A 1 117 ? 7.547 5.309 -15.25 1 97.44 117 GLN A C 1
ATOM 953 O O . GLN A 1 117 ? 7.645 6.508 -15.516 1 97.44 117 GLN A O 1
ATOM 958 N N . SER A 1 118 ? 7.785 4.332 -16.141 1 96.12 118 SER A N 1
ATOM 959 C CA . SER A 1 118 ? 8.312 4.645 -17.469 1 96.12 118 SER A CA 1
ATOM 960 C C . SER A 1 118 ? 7.277 5.395 -18.297 1 96.12 118 SER A C 1
ATOM 962 O O . SER A 1 118 ? 7.633 6.121 -19.234 1 96.12 118 SER A O 1
ATOM 964 N N . ASN A 1 119 ? 6.031 5.277 -17.953 1 96.81 119 ASN A N 1
ATOM 965 C CA . ASN A 1 119 ? 4.969 5.914 -18.719 1 96.81 119 ASN A CA 1
ATOM 966 C C . ASN A 1 119 ? 4.68 7.324 -18.219 1 96.81 119 ASN A C 1
ATOM 968 O O . ASN A 1 119 ? 3.691 7.941 -18.609 1 96.81 119 ASN A O 1
ATOM 972 N N . GLY A 1 120 ? 5.445 7.801 -17.266 1 97.62 120 GLY A N 1
ATOM 973 C CA . GLY A 1 120 ? 5.328 9.18 -16.812 1 97.62 120 GLY A CA 1
ATOM 974 C C . GLY A 1 120 ? 4.469 9.328 -15.578 1 97.62 120 GLY A C 1
ATOM 975 O O . GLY A 1 120 ? 4.352 10.422 -15.023 1 97.62 120 GLY A O 1
ATOM 976 N N . LYS A 1 121 ? 3.904 8.242 -15.117 1 98.44 121 LYS A N 1
ATOM 977 C CA . LYS A 1 121 ? 3.084 8.273 -13.906 1 98.44 121 LYS A CA 1
ATOM 978 C C . LYS A 1 121 ? 3.941 8.125 -12.656 1 98.44 121 LYS A C 1
ATOM 980 O O . LYS A 1 121 ? 5.145 7.879 -12.75 1 98.44 121 LYS A O 1
ATOM 985 N N . THR A 1 122 ? 3.412 8.367 -11.508 1 98.75 122 THR A N 1
ATOM 986 C CA . THR A 1 122 ? 4.129 8.305 -10.242 1 98.75 122 THR A CA 1
ATOM 987 C C . THR A 1 122 ? 3.402 7.398 -9.25 1 98.75 122 THR A C 1
ATOM 989 O O . THR A 1 122 ? 2.197 7.547 -9.039 1 98.75 122 THR A O 1
ATOM 992 N N . VAL A 1 123 ? 4.133 6.449 -8.688 1 98.69 123 VAL A N 1
ATOM 993 C CA . VAL A 1 123 ? 3.631 5.645 -7.578 1 98.69 123 VAL A CA 1
ATOM 994 C C . VAL A 1 123 ? 3.947 6.332 -6.254 1 98.69 123 VAL A C 1
ATOM 996 O O . VAL A 1 123 ? 5.102 6.656 -5.977 1 98.69 123 VAL A O 1
ATOM 999 N N . VAL A 1 124 ? 2.885 6.586 -5.469 1 98.69 124 VAL A N 1
ATOM 1000 C CA . VAL A 1 124 ? 3.057 7.09 -4.109 1 98.69 124 VAL A CA 1
ATOM 1001 C C . VAL A 1 124 ? 2.732 5.988 -3.105 1 98.69 124 VAL A C 1
ATOM 1003 O O . VAL A 1 124 ? 1.677 5.359 -3.186 1 98.69 124 VAL A O 1
ATOM 1006 N N . SER A 1 125 ? 3.668 5.695 -2.211 1 97.38 125 SER A N 1
ATOM 1007 C CA . SER A 1 125 ? 3.451 4.793 -1.084 1 97.38 125 SER A CA 1
ATOM 1008 C C . SER A 1 125 ? 3.539 5.539 0.245 1 97.38 125 SER A C 1
ATOM 1010 O O . SER A 1 125 ? 4.578 6.113 0.572 1 97.38 125 SER A O 1
ATOM 1012 N N . LEU A 1 126 ? 2.422 5.582 0.934 1 97.31 126 LEU A N 1
ATOM 1013 C CA . LEU A 1 126 ? 2.346 6.184 2.262 1 97.31 126 LEU A CA 1
ATOM 1014 C C . LEU A 1 126 ? 2.346 5.109 3.344 1 97.31 126 LEU A C 1
ATOM 1016 O O . LEU A 1 126 ? 1.457 4.254 3.377 1 97.31 126 LEU A O 1
ATOM 1020 N N . ARG A 1 127 ? 3.4 5.156 4.211 1 95.25 127 ARG A N 1
ATOM 1021 C CA . ARG A 1 127 ? 3.535 4.199 5.305 1 95.25 127 ARG A CA 1
ATOM 1022 C C . ARG A 1 127 ? 3.428 4.895 6.656 1 95.25 127 ARG A C 1
ATOM 1024 O O . ARG A 1 127 ? 4.145 5.859 6.922 1 95.25 127 ARG A O 1
ATOM 1031 N N . GLN A 1 128 ? 2.494 4.402 7.43 1 96.06 128 GLN A N 1
ATOM 1032 C CA . GLN A 1 128 ? 2.387 4.809 8.828 1 96.06 128 GLN A CA 1
ATOM 1033 C C . GLN A 1 128 ? 2.961 3.744 9.758 1 96.06 128 GLN A C 1
ATOM 1035 O O . GLN A 1 128 ? 2.615 2.566 9.648 1 96.06 128 GLN A O 1
ATOM 1040 N N . LEU A 1 129 ? 3.836 4.141 10.602 1 94.31 129 LEU A N 1
ATOM 1041 C CA . LEU A 1 129 ? 4.328 3.268 11.664 1 94.31 129 LEU A CA 1
ATOM 1042 C C . LEU A 1 129 ? 3.809 3.725 13.023 1 94.31 129 LEU A C 1
ATOM 1044 O O . LEU A 1 129 ? 4.27 4.734 13.562 1 94.31 129 LEU A O 1
ATOM 1048 N N . HIS A 1 130 ? 2.898 2.918 13.57 1 95.56 130 HIS A N 1
ATOM 1049 C CA . HIS A 1 130 ? 2.277 3.254 14.852 1 95.56 130 HIS A CA 1
ATOM 1050 C C . HIS A 1 130 ? 3.135 2.783 16.016 1 95.56 130 HIS A C 1
ATOM 1052 O O . HIS A 1 130 ? 3.945 1.864 15.867 1 95.56 130 HIS A O 1
ATOM 1058 N N . PRO A 1 131 ? 2.891 3.4 17.203 1 94 131 PRO A N 1
ATOM 1059 C CA . PRO A 1 131 ? 3.727 3.047 18.344 1 94 131 PRO A CA 1
ATOM 1060 C C . PRO A 1 131 ? 3.512 1.609 18.812 1 94 131 PRO A C 1
ATOM 1062 O O . PRO A 1 131 ? 4.457 0.954 19.266 1 94 131 PRO A O 1
ATOM 1065 N N . THR A 1 132 ? 2.311 1.093 18.719 1 94.75 132 THR A N 1
ATOM 1066 C CA . THR A 1 132 ? 2.014 -0.267 19.156 1 94.75 132 THR A CA 1
ATOM 1067 C C . THR A 1 132 ? 1.085 -0.963 18.172 1 94.75 132 THR A C 1
ATOM 1069 O O . THR A 1 132 ? 0.404 -0.304 17.375 1 94.75 132 THR A O 1
ATOM 1072 N N . THR A 1 133 ? 1.098 -2.283 18.266 1 95.44 133 THR A N 1
ATOM 1073 C CA . THR A 1 133 ? 0.173 -3.08 17.469 1 95.44 133 THR A CA 1
ATOM 1074 C C . THR A 1 133 ? -1.273 -2.732 17.812 1 95.44 133 THR A C 1
ATOM 1076 O O . THR A 1 133 ? -2.117 -2.623 16.906 1 95.44 133 THR A O 1
ATOM 1079 N N . ALA A 1 134 ? -1.525 -2.514 19.094 1 96.62 134 ALA A N 1
ATOM 1080 C CA . ALA A 1 134 ? -2.877 -2.18 19.531 1 96.62 134 ALA A CA 1
ATOM 1081 C C . ALA A 1 134 ? -3.35 -0.869 18.906 1 96.62 134 ALA A C 1
ATOM 1083 O O . ALA A 1 134 ? -4.496 -0.765 18.469 1 96.62 134 ALA A O 1
ATOM 1084 N N . GLN A 1 135 ? -2.506 0.104 18.875 1 96.44 135 GLN A N 1
ATOM 1085 C CA . GLN A 1 135 ? -2.854 1.391 18.297 1 96.44 135 GLN A CA 1
ATOM 1086 C C . GLN A 1 135 ? -3.061 1.264 16.781 1 96.44 135 GLN A C 1
ATOM 1088 O O . GLN A 1 135 ? -3.998 1.841 16.234 1 96.44 135 GLN A O 1
ATOM 1093 N N . ARG A 1 136 ? -2.186 0.487 16.109 1 97.19 136 ARG A N 1
ATOM 1094 C CA . ARG A 1 136 ? -2.354 0.208 14.688 1 97.19 136 ARG A CA 1
ATOM 1095 C C . ARG A 1 136 ? -3.684 -0.486 14.414 1 97.19 136 ARG A C 1
ATOM 1097 O O . ARG A 1 136 ? -4.434 -0.079 13.523 1 97.19 136 ARG A O 1
ATOM 1104 N N . ASP A 1 137 ? -4.027 -1.508 15.188 1 96.94 137 ASP A N 1
ATOM 1105 C CA . ASP A 1 137 ? -5.273 -2.252 15.016 1 96.94 137 ASP A CA 1
ATOM 1106 C C . ASP A 1 137 ? -6.488 -1.35 15.234 1 96.94 137 ASP A C 1
ATOM 1108 O O . ASP A 1 137 ? -7.488 -1.469 14.523 1 96.94 137 ASP A O 1
ATOM 1112 N N . GLY A 1 138 ? -6.344 -0.51 16.234 1 97.38 138 GLY A N 1
ATOM 1113 C CA . GLY A 1 138 ? -7.406 0.454 16.469 1 97.38 138 GLY A CA 1
ATOM 1114 C C . GLY A 1 138 ? -7.648 1.367 15.281 1 97.38 138 GLY A C 1
ATOM 1115 O O . GLY A 1 138 ? -8.797 1.623 14.906 1 97.38 138 GLY A O 1
ATOM 1116 N N . ALA A 1 139 ? -6.59 1.879 14.672 1 97.25 139 ALA A N 1
ATOM 1117 C CA . ALA A 1 139 ? -6.695 2.746 13.508 1 97.25 139 ALA A CA 1
ATOM 1118 C C . ALA A 1 139 ? -7.332 2.01 12.328 1 97.25 139 ALA A C 1
ATOM 1120 O O . ALA A 1 139 ? -8.219 2.545 11.664 1 97.25 139 ALA A O 1
ATOM 1121 N N . ILE A 1 140 ? -6.898 0.797 12.023 1 97.31 140 ILE A N 1
ATOM 1122 C CA . ILE A 1 140 ? -7.473 -0.003 10.945 1 97.31 140 ILE A CA 1
ATOM 1123 C C . ILE A 1 140 ? -8.961 -0.234 11.219 1 97.31 140 ILE A C 1
ATOM 1125 O O . ILE A 1 140 ? -9.789 -0.057 10.32 1 97.31 140 ILE A O 1
ATOM 1129 N N . GLY A 1 141 ? -9.258 -0.702 12.43 1 96.5 141 GLY A N 1
ATOM 1130 C CA . GLY A 1 141 ? -10.641 -0.949 12.812 1 96.5 141 GLY A CA 1
ATOM 1131 C C . GLY A 1 141 ? -11.547 0.25 12.594 1 96.5 141 GLY A C 1
ATOM 1132 O O . GLY A 1 141 ? -12.68 0.102 12.141 1 96.5 141 GLY A O 1
ATOM 1133 N N . PHE A 1 142 ? -10.992 1.438 12.82 1 94.19 142 PHE A N 1
ATOM 1134 C CA . PHE A 1 142 ? -11.75 2.682 12.719 1 94.19 142 PHE A CA 1
ATOM 1135 C C . PHE A 1 142 ? -11.953 3.07 11.258 1 94.19 142 PHE A C 1
ATOM 1137 O O . PHE A 1 142 ? -12.836 3.869 10.945 1 94.19 142 PHE A O 1
ATOM 1144 N N . GLY A 1 143 ? -11.125 2.553 10.391 1 96.06 143 GLY A N 1
ATOM 1145 C CA . GLY A 1 143 ? -11.273 2.859 8.977 1 96.06 143 GLY A CA 1
ATOM 1146 C C . GLY A 1 143 ? -10.18 3.76 8.445 1 96.06 143 GLY A C 1
ATOM 1147 O O . GLY A 1 143 ? -10.383 4.484 7.469 1 96.06 143 GLY A O 1
ATOM 1148 N N . ALA A 1 144 ? -9.055 3.721 9.031 1 96.06 144 ALA A N 1
ATOM 1149 C CA . ALA A 1 144 ? -7.949 4.602 8.664 1 96.06 144 ALA A CA 1
ATOM 1150 C C . ALA A 1 144 ? -7.602 4.461 7.188 1 96.06 144 ALA A C 1
ATOM 1152 O O . ALA A 1 144 ? -7.273 5.449 6.527 1 96.06 144 ALA A O 1
ATOM 1153 N N . VAL A 1 145 ? -7.684 3.273 6.625 1 97.44 145 VAL A N 1
ATOM 1154 C CA . VAL A 1 145 ? -7.297 3.039 5.238 1 97.44 145 VAL A CA 1
ATOM 1155 C C . VAL A 1 145 ? -8.32 3.676 4.301 1 97.44 145 VAL A C 1
ATOM 1157 O O . VAL A 1 145 ? -7.953 4.352 3.336 1 97.44 145 VAL A O 1
ATOM 1160 N N . GLU A 1 146 ? -9.594 3.541 4.555 1 96.19 146 GLU A N 1
ATOM 1161 C CA . GLU A 1 146 ? -10.633 4.164 3.74 1 96.19 146 GLU A CA 1
ATOM 1162 C C . GLU A 1 146 ? -10.555 5.688 3.809 1 96.19 146 GLU A C 1
ATOM 1164 O O . GLU A 1 146 ? -10.641 6.363 2.783 1 96.19 146 GLU A O 1
ATOM 1169 N N . ILE A 1 147 ? -10.414 6.125 4.98 1 94.88 147 ILE A N 1
ATOM 1170 C CA . ILE A 1 147 ? -10.289 7.562 5.18 1 94.88 147 ILE A CA 1
ATOM 1171 C C . ILE A 1 147 ? -9.055 8.086 4.453 1 94.88 147 ILE A C 1
ATOM 1173 O O . ILE A 1 147 ? -9.117 9.094 3.752 1 94.88 147 ILE A O 1
ATOM 1177 N N . GLY A 1 148 ? -7.926 7.395 4.594 1 97.19 148 GLY A N 1
ATOM 1178 C CA . GLY A 1 148 ? -6.715 7.758 3.877 1 97.19 148 GLY A CA 1
ATOM 1179 C C . GLY A 1 148 ? -6.895 7.77 2.371 1 97.19 148 GLY A C 1
ATOM 1180 O O . GLY A 1 148 ? -6.359 8.641 1.684 1 97.19 148 GLY A O 1
ATOM 1181 N N . ASN A 1 149 ? -7.641 6.801 1.877 1 97 149 ASN A N 1
ATOM 1182 C CA . ASN A 1 149 ? -7.895 6.742 0.441 1 97 149 ASN A CA 1
ATOM 1183 C C . ASN A 1 149 ? -8.664 7.969 -0.042 1 97 149 ASN A C 1
ATOM 1185 O O . ASN A 1 149 ? -8.398 8.484 -1.127 1 97 149 ASN A O 1
ATOM 1189 N N . THR A 1 150 ? -9.633 8.391 0.72 1 97.12 150 THR A N 1
ATOM 1190 C CA . THR A 1 150 ? -10.359 9.586 0.322 1 97.12 150 THR A CA 1
ATOM 1191 C C . THR A 1 150 ? -9.445 10.812 0.337 1 97.12 150 THR A C 1
ATOM 1193 O O . THR A 1 150 ? -9.586 11.711 -0.494 1 97.12 150 THR A O 1
ATOM 1196 N N . THR A 1 151 ? -8.5 10.914 1.32 1 97.25 151 THR A N 1
ATOM 1197 C CA . THR A 1 151 ? -7.504 11.977 1.331 1 97.25 151 THR A CA 1
ATOM 1198 C C . THR A 1 151 ? -6.641 11.922 0.074 1 97.25 151 THR A C 1
ATOM 1200 O O . THR A 1 151 ? -6.41 12.953 -0.569 1 97.25 151 THR A O 1
ATOM 1203 N N . MET A 1 152 ? -6.203 10.727 -0.336 1 97.81 152 MET A N 1
ATOM 1204 C CA . MET A 1 152 ? -5.371 10.547 -1.523 1 97.81 152 MET A CA 1
ATOM 1205 C C . MET A 1 152 ? -6.148 10.891 -2.789 1 97.81 152 MET A C 1
ATOM 1207 O O . MET A 1 152 ? -5.566 11.359 -3.771 1 97.81 152 MET A O 1
ATOM 1211 N N . ASP A 1 153 ? -7.5 10.727 -2.795 1 97.69 153 ASP A N 1
ATOM 1212 C CA . ASP A 1 153 ? -8.336 11.211 -3.889 1 97.69 153 ASP A CA 1
ATOM 1213 C C . ASP A 1 153 ? -8.219 12.727 -4.039 1 97.69 153 ASP A C 1
ATOM 1215 O O . ASP A 1 153 ? -8.289 13.25 -5.148 1 97.69 153 ASP A O 1
ATOM 1219 N N . GLY A 1 154 ? -8.156 13.391 -2.916 1 97.44 154 GLY A N 1
ATOM 1220 C CA . GLY A 1 154 ? -7.957 14.836 -2.949 1 97.44 154 GLY A CA 1
ATOM 1221 C C . GLY A 1 154 ? -6.691 15.242 -3.676 1 97.44 154 GLY A C 1
ATOM 1222 O O . GLY A 1 154 ? -6.691 16.203 -4.438 1 97.44 154 GLY A O 1
ATOM 1223 N N . LEU A 1 155 ? -5.598 14.523 -3.412 1 98.44 155 LEU A N 1
ATOM 1224 C CA . LEU A 1 155 ? -4.352 14.766 -4.133 1 98.44 155 LEU A CA 1
ATOM 1225 C C . LEU A 1 155 ? -4.551 14.594 -5.637 1 98.44 155 LEU A C 1
ATOM 1227 O O . LEU A 1 155 ? -4.074 15.406 -6.43 1 98.44 155 LEU A O 1
ATOM 1231 N N . ALA A 1 156 ? -5.254 13.547 -6.039 1 98.38 156 ALA A N 1
ATOM 1232 C CA . ALA A 1 156 ? -5.527 13.32 -7.457 1 98.38 156 ALA A CA 1
ATOM 1233 C C . ALA A 1 156 ? -6.27 14.508 -8.062 1 98.38 156 ALA A C 1
ATOM 1235 O O . ALA A 1 156 ? -5.91 14.984 -9.141 1 98.38 156 ALA A O 1
ATOM 1236 N N . ARG A 1 157 ? -7.305 14.945 -7.355 1 97.5 157 ARG A N 1
ATOM 1237 C CA . ARG A 1 157 ? -8.086 16.078 -7.844 1 97.5 157 ARG A CA 1
ATOM 1238 C C . ARG A 1 157 ? -7.227 17.328 -7.969 1 97.5 157 ARG A C 1
ATOM 1240 O O . ARG A 1 157 ? -7.305 18.047 -8.969 1 97.5 157 ARG A O 1
ATOM 1247 N N . TYR A 1 158 ? -6.445 17.531 -6.992 1 98.06 158 TYR A N 1
ATOM 1248 C CA . TYR A 1 158 ? -5.547 18.672 -7.012 1 98.06 158 TYR A CA 1
ATOM 1249 C C . TYR A 1 158 ? -4.617 18.625 -8.219 1 98.06 158 TYR A C 1
ATOM 1251 O O . TYR A 1 158 ? -4.461 19.609 -8.938 1 98.06 158 TYR A O 1
ATOM 1259 N N . LEU A 1 159 ? -4.004 17.453 -8.469 1 98.5 159 LEU A N 1
ATOM 1260 C CA . LEU A 1 159 ? -3.033 17.281 -9.539 1 98.5 159 LEU A CA 1
ATOM 1261 C C . LEU A 1 159 ? -3.699 17.438 -10.906 1 98.5 159 LEU A C 1
ATOM 1263 O O . LEU A 1 159 ? -3.09 17.953 -11.844 1 98.5 159 LEU A O 1
ATOM 1267 N N . ASP A 1 160 ? -4.938 17 -10.953 1 97.38 160 ASP A N 1
ATOM 1268 C CA . ASP A 1 160 ? -5.668 17.047 -12.219 1 97.38 160 ASP A CA 1
ATOM 1269 C C . ASP A 1 160 ? -6.145 18.453 -12.531 1 97.38 160 ASP A C 1
ATOM 1271 O O . ASP A 1 160 ? -6.453 18.781 -13.68 1 97.38 160 ASP A O 1
ATOM 1275 N N . GLY A 1 161 ? -6.301 19.312 -11.5 1 91.5 161 GLY A N 1
ATOM 1276 C CA . GLY A 1 161 ? -6.719 20.688 -11.703 1 91.5 161 GLY A CA 1
ATOM 1277 C C . GLY A 1 161 ? -8.219 20.875 -11.57 1 91.5 161 GLY A C 1
ATOM 1278 O O . GLY A 1 161 ? -8.727 21.984 -11.758 1 91.5 161 GLY A O 1
ATOM 1279 N N . MET B 1 1 ? 11.258 20.938 22.188 1 30.45 1 MET B N 1
ATOM 1280 C CA . MET B 1 1 ? 11.031 19.484 22.109 1 30.45 1 MET B CA 1
ATOM 1281 C C . MET B 1 1 ? 11.82 18.875 20.953 1 30.45 1 MET B C 1
ATOM 1283 O O . MET B 1 1 ? 11.82 19.406 19.844 1 30.45 1 MET B O 1
ATOM 1287 N N . THR B 1 2 ? 12.906 18.172 21.25 1 34.91 2 THR B N 1
ATOM 1288 C CA . THR B 1 2 ? 13.93 17.688 20.328 1 34.91 2 THR B CA 1
ATOM 1289 C C . THR B 1 2 ? 13.32 16.797 19.25 1 34.91 2 THR B C 1
ATOM 1291 O O . THR B 1 2 ? 12.531 15.898 19.562 1 34.91 2 THR B O 1
ATOM 1294 N N . ALA B 1 3 ? 13.406 17.266 18.031 1 43.19 3 ALA B N 1
ATOM 1295 C CA . ALA B 1 3 ? 12.977 16.438 16.922 1 43.19 3 ALA B CA 1
ATOM 1296 C C . ALA B 1 3 ? 13.422 14.992 17.109 1 43.19 3 ALA B C 1
ATOM 1298 O O . ALA B 1 3 ? 14.562 14.734 17.5 1 43.19 3 ALA B O 1
ATOM 1299 N N . PRO B 1 4 ? 12.617 13.922 17.297 1 40.75 4 PRO B N 1
ATOM 1300 C CA . PRO B 1 4 ? 13.047 12.531 17.469 1 40.75 4 PRO B CA 1
ATOM 1301 C C . PRO B 1 4 ? 14.031 12.078 16.375 1 40.75 4 PRO B C 1
ATOM 1303 O O . PRO B 1 4 ? 14.023 12.625 15.273 1 40.75 4 PRO B O 1
ATOM 1306 N N . THR B 1 5 ? 15.195 11.453 16.891 1 40.22 5 THR B N 1
ATOM 1307 C CA . THR B 1 5 ? 16.297 10.922 16.078 1 40.22 5 THR B CA 1
ATOM 1308 C C . THR B 1 5 ? 15.781 9.906 15.07 1 40.22 5 THR B C 1
ATOM 1310 O O . THR B 1 5 ? 14.828 9.172 15.344 1 40.22 5 THR B O 1
ATOM 1313 N N . LEU B 1 6 ? 16.109 10.102 13.906 1 43.19 6 LEU B N 1
ATOM 1314 C CA . LEU B 1 6 ? 15.812 9.336 12.695 1 43.19 6 LEU B CA 1
ATOM 1315 C C . LEU B 1 6 ? 16.219 7.879 12.867 1 43.19 6 LEU B C 1
ATOM 1317 O O . LEU B 1 6 ? 16.016 7.066 11.961 1 43.19 6 LEU B O 1
ATOM 1321 N N . ASP B 1 7 ? 16.969 7.504 13.945 1 41.62 7 ASP B N 1
ATOM 1322 C CA . ASP B 1 7 ? 17.609 6.188 13.898 1 41.62 7 ASP B CA 1
ATOM 1323 C C . ASP B 1 7 ? 16.562 5.074 13.953 1 41.62 7 ASP B C 1
ATOM 1325 O O . ASP B 1 7 ? 16.453 4.379 14.961 1 41.62 7 ASP B O 1
ATOM 1329 N N . SER B 1 8 ? 15.438 5.305 13.648 1 43.31 8 SER B N 1
ATOM 1330 C CA . SER B 1 8 ? 14.617 4.121 13.859 1 43.31 8 SER B CA 1
ATOM 1331 C C . SER B 1 8 ? 14.922 3.045 12.82 1 43.31 8 SER B C 1
ATOM 1333 O O . SER B 1 8 ? 15.359 3.354 11.711 1 43.31 8 SER B O 1
ATOM 1335 N N . PRO B 1 9 ? 15.141 1.816 13.289 1 40.84 9 PRO B N 1
ATOM 1336 C CA . PRO B 1 9 ? 15.312 0.672 12.398 1 40.84 9 PRO B CA 1
ATOM 1337 C C . PRO B 1 9 ? 14.555 0.833 11.078 1 40.84 9 PRO B C 1
ATOM 1339 O O . PRO B 1 9 ? 14.789 0.08 10.133 1 40.84 9 PRO B O 1
ATOM 1342 N N . ARG B 1 10 ? 13.68 1.738 11.102 1 43.25 10 ARG B N 1
ATOM 1343 C CA . ARG B 1 10 ? 12.844 1.993 9.93 1 43.25 10 ARG B CA 1
ATOM 1344 C C . ARG B 1 10 ? 13.695 2.422 8.734 1 43.25 10 ARG B C 1
ATOM 1346 O O . ARG B 1 10 ? 13.32 2.191 7.586 1 43.25 10 ARG B O 1
ATOM 1353 N N . ASP B 1 11 ? 14.812 3.266 9.125 1 45.22 11 ASP B N 1
ATOM 1354 C CA . ASP B 1 11 ? 15.75 3.674 8.078 1 45.22 11 ASP B CA 1
ATOM 1355 C C . ASP B 1 11 ? 16.375 2.461 7.398 1 45.22 11 ASP B C 1
ATOM 1357 O O . ASP B 1 11 ? 17.062 2.598 6.379 1 45.22 11 ASP B O 1
ATOM 1361 N N . THR B 1 12 ? 16.312 1.388 8.086 1 47.97 12 THR B N 1
ATOM 1362 C CA . THR B 1 12 ? 16.938 0.179 7.559 1 47.97 12 THR B CA 1
ATOM 1363 C C . THR B 1 12 ? 15.914 -0.676 6.812 1 47.97 12 THR B C 1
ATOM 1365 O O . THR B 1 12 ? 16.219 -1.809 6.426 1 47.97 12 THR B O 1
ATOM 1368 N N . TRP B 1 13 ? 14.688 -0.155 6.711 1 54.84 13 TRP B N 1
ATOM 1369 C CA . TRP B 1 13 ? 13.688 -1 6.062 1 54.84 13 TRP B CA 1
ATOM 1370 C C . TRP B 1 13 ? 13.992 -1.162 4.578 1 54.84 13 TRP B C 1
ATOM 1372 O O . TRP B 1 13 ? 14.484 -0.233 3.934 1 54.84 13 TRP B O 1
ATOM 1382 N N . ASP B 1 14 ? 14.039 -2.4 4.156 1 78.81 14 ASP B N 1
ATOM 1383 C CA . ASP B 1 14 ? 14.172 -2.768 2.75 1 78.81 14 ASP B CA 1
ATOM 1384 C C . ASP B 1 14 ? 13.07 -2.119 1.908 1 78.81 14 ASP B C 1
ATOM 1386 O O . ASP B 1 14 ? 12.547 -2.74 0.984 1 78.81 14 ASP B O 1
ATOM 1390 N N . ILE B 1 15 ? 12.781 -0.845 2.289 1 85 15 ILE B N 1
ATOM 1391 C CA . ILE B 1 15 ? 11.734 -0.121 1.579 1 85 15 ILE B CA 1
ATOM 1392 C C . ILE B 1 15 ? 12.125 0.043 0.112 1 85 15 ILE B C 1
ATOM 1394 O O . ILE B 1 15 ? 11.266 0.029 -0.771 1 85 15 ILE B O 1
ATOM 1398 N N . ASP B 1 16 ? 13.398 0.111 -0.141 1 90.06 16 ASP B N 1
ATOM 1399 C CA . ASP B 1 16 ? 13.867 0.337 -1.503 1 90.06 16 ASP B CA 1
ATOM 1400 C C . ASP B 1 16 ? 13.781 -0.94 -2.334 1 90.06 16 ASP B C 1
ATOM 1402 O O . ASP B 1 16 ? 14.016 -0.918 -3.545 1 90.06 16 ASP B O 1
ATOM 1406 N N . ARG B 1 17 ? 13.312 -1.991 -1.659 1 94.12 17 ARG B N 1
ATOM 1407 C CA . ARG B 1 17 ? 13.141 -3.244 -2.385 1 94.12 17 ARG B CA 1
ATOM 1408 C C . ARG B 1 17 ? 11.68 -3.697 -2.355 1 94.12 17 ARG B C 1
ATOM 1410 O O . ARG B 1 17 ? 11.359 -4.789 -2.824 1 94.12 17 ARG B O 1
ATOM 1417 N N . GLU B 1 18 ? 10.875 -2.846 -1.83 1 93.88 18 GLU B N 1
ATOM 1418 C CA . GLU B 1 18 ? 9.492 -3.27 -1.597 1 93.88 18 GLU B CA 1
ATOM 1419 C C . GLU B 1 18 ? 8.531 -2.584 -2.566 1 93.88 18 GLU B C 1
ATOM 1421 O O . GLU B 1 18 ? 8.711 -1.408 -2.893 1 93.88 18 GLU B O 1
ATOM 1426 N N . ILE B 1 19 ? 7.582 -3.346 -3.07 1 96.38 19 ILE B N 1
ATOM 1427 C CA . ILE B 1 19 ? 6.359 -2.832 -3.678 1 96.38 19 ILE B CA 1
ATOM 1428 C C . ILE B 1 19 ? 5.156 -3.219 -2.818 1 96.38 19 ILE B C 1
ATOM 1430 O O . ILE B 1 19 ? 5.039 -4.367 -2.383 1 96.38 19 ILE B O 1
ATOM 1434 N N . VAL B 1 20 ? 4.309 -2.295 -2.533 1 96.19 20 VAL B N 1
ATOM 1435 C CA . VAL B 1 20 ? 3.152 -2.576 -1.689 1 96.19 20 VAL B CA 1
ATOM 1436 C C . VAL B 1 20 ? 1.873 -2.156 -2.41 1 96.19 20 VAL B C 1
ATOM 1438 O O . VAL B 1 20 ? 1.856 -1.151 -3.125 1 96.19 20 VAL B O 1
ATOM 1441 N N . LEU B 1 21 ? 0.828 -2.945 -2.291 1 97.5 21 LEU B N 1
ATOM 1442 C CA . LEU B 1 21 ? -0.545 -2.645 -2.684 1 97.5 21 LEU B CA 1
ATOM 1443 C C . LEU B 1 21 ? -1.497 -2.814 -1.505 1 97.5 21 LEU B C 1
ATOM 1445 O O . LEU B 1 21 ? -1.342 -3.738 -0.704 1 97.5 21 LEU B O 1
ATOM 1449 N N . THR B 1 22 ? -2.457 -1.952 -1.431 1 97.94 22 THR B N 1
ATOM 1450 C CA . THR B 1 22 ? -3.479 -2.07 -0.397 1 97.94 22 THR B CA 1
ATOM 1451 C C . THR B 1 22 ? -4.871 -1.843 -0.983 1 97.94 22 THR B C 1
ATOM 1453 O O . THR B 1 22 ? -5.059 -0.959 -1.823 1 97.94 22 THR B O 1
ATOM 1456 N N . ARG B 1 23 ? -5.805 -2.631 -0.479 1 97.94 23 ARG B N 1
ATOM 1457 C CA . ARG B 1 23 ? -7.203 -2.535 -0.885 1 97.94 23 ARG B CA 1
ATOM 1458 C C . ARG B 1 23 ? -8.133 -2.834 0.285 1 97.94 23 ARG B C 1
ATOM 1460 O O . ARG B 1 23 ? -7.773 -3.578 1.198 1 97.94 23 ARG B O 1
ATOM 1467 N N . VAL B 1 24 ? -9.297 -2.184 0.234 1 98.38 24 VAL B N 1
ATOM 1468 C CA . VAL B 1 24 ? -10.375 -2.516 1.163 1 98.38 24 VAL B CA 1
ATOM 1469 C C . VAL B 1 24 ? -11.477 -3.268 0.427 1 98.38 24 VAL B C 1
ATOM 1471 O O . VAL B 1 24 ? -11.945 -2.826 -0.625 1 98.38 24 VAL B O 1
ATOM 1474 N N . TYR B 1 25 ? -11.867 -4.395 0.952 1 98.69 25 TYR B N 1
ATOM 1475 C CA . TYR B 1 25 ? -12.945 -5.191 0.375 1 98.69 25 TYR B CA 1
ATOM 1476 C C . TYR B 1 25 ? -14.172 -5.188 1.28 1 98.69 25 TYR B C 1
ATOM 1478 O O . TYR B 1 25 ? -14.047 -5.277 2.504 1 98.69 25 TYR B O 1
ATOM 1486 N N . ASP B 1 26 ? -15.359 -5.09 0.691 1 98.12 26 ASP B N 1
ATOM 1487 C CA . ASP B 1 26 ? -16.609 -5.094 1.429 1 98.12 26 ASP B CA 1
ATOM 1488 C C . ASP B 1 26 ? -17.062 -6.52 1.736 1 98.12 26 ASP B C 1
ATOM 1490 O O . ASP B 1 26 ? -18.203 -6.902 1.42 1 98.12 26 ASP B O 1
ATOM 1494 N N . HIS B 1 27 ? -16.203 -7.336 2.256 1 98.81 27 HIS B N 1
ATOM 1495 C CA . HIS B 1 27 ? -16.438 -8.727 2.641 1 98.81 27 HIS B CA 1
ATOM 1496 C C . HIS B 1 27 ? -15.672 -9.078 3.912 1 98.81 27 HIS B C 1
ATOM 1498 O O . HIS B 1 27 ? -14.617 -8.516 4.184 1 98.81 27 HIS B O 1
ATOM 1504 N N . PRO B 1 28 ? -16.203 -9.984 4.723 1 98.56 28 PRO B N 1
ATOM 1505 C CA . PRO B 1 28 ? -15.539 -10.367 5.969 1 98.56 28 PRO B CA 1
ATOM 1506 C C . PRO B 1 28 ? -14.188 -11.031 5.727 1 98.56 28 PRO B C 1
ATOM 1508 O O . PRO B 1 28 ? -13.961 -11.625 4.668 1 98.56 28 PRO B O 1
ATOM 1511 N N . ILE B 1 29 ? -13.336 -10.984 6.719 1 98.56 29 ILE B N 1
ATOM 1512 C CA . ILE B 1 29 ? -11.938 -11.375 6.621 1 98.56 29 ILE B CA 1
ATOM 1513 C C . ILE B 1 29 ? -11.844 -12.859 6.246 1 98.56 29 ILE B C 1
ATOM 1515 O O . ILE B 1 29 ? -10.977 -13.25 5.469 1 98.56 29 ILE B O 1
ATOM 1519 N N . GLU B 1 30 ? -12.742 -13.695 6.727 1 98.62 30 GLU B N 1
ATOM 1520 C CA . GLU B 1 30 ? -12.68 -15.125 6.441 1 98.62 30 GLU B CA 1
ATOM 1521 C C . GLU B 1 30 ? -12.922 -15.406 4.961 1 98.62 30 GLU B C 1
ATOM 1523 O O . GLU B 1 30 ? -12.258 -16.266 4.371 1 98.62 30 GLU B O 1
ATOM 1528 N N . ARG B 1 31 ? -13.875 -14.656 4.426 1 98.62 31 ARG B N 1
ATOM 1529 C CA . ARG B 1 31 ? -14.18 -14.836 3.012 1 98.62 31 ARG B CA 1
ATOM 1530 C C . ARG B 1 31 ? -13.031 -14.344 2.135 1 98.62 31 ARG B C 1
ATOM 1532 O O . ARG B 1 31 ? -12.68 -15 1.148 1 98.62 31 ARG B O 1
ATOM 1539 N N . VAL B 1 32 ? -12.445 -13.234 2.445 1 98.88 32 VAL B N 1
ATOM 1540 C CA . VAL B 1 32 ? -11.344 -12.672 1.675 1 98.88 32 VAL B CA 1
ATOM 1541 C C . VAL B 1 32 ? -10.125 -13.594 1.756 1 98.88 32 VAL B C 1
ATOM 1543 O O . VAL B 1 32 ? -9.477 -13.867 0.743 1 98.88 32 VAL B O 1
ATOM 1546 N N . PHE B 1 33 ? -9.883 -14.109 2.967 1 98.88 33 PHE B N 1
ATOM 1547 C CA . PHE B 1 33 ? -8.766 -15.031 3.154 1 98.88 33 PHE B CA 1
ATOM 1548 C C . PHE B 1 33 ? -8.977 -16.312 2.355 1 98.88 33 PHE B C 1
ATOM 1550 O O . PHE B 1 33 ? -8.055 -16.797 1.698 1 98.88 33 PHE B O 1
ATOM 1557 N N . ALA B 1 34 ? -10.156 -16.812 2.369 1 98.69 34 ALA B N 1
ATOM 1558 C CA . ALA B 1 34 ? -10.477 -18.047 1.643 1 98.69 34 ALA B CA 1
ATOM 1559 C C . ALA B 1 34 ? -10.258 -17.859 0.143 1 98.69 34 ALA B C 1
ATOM 1561 O O . ALA B 1 34 ? -9.805 -18.781 -0.538 1 98.69 34 ALA B O 1
ATOM 1562 N N . ALA B 1 35 ? -10.547 -16.703 -0.36 1 98.69 35 ALA B N 1
ATOM 1563 C CA . ALA B 1 35 ? -10.367 -16.422 -1.783 1 98.69 35 ALA B CA 1
ATOM 1564 C C . ALA B 1 35 ? -8.906 -16.578 -2.188 1 98.69 35 ALA B C 1
ATOM 1566 O O . ALA B 1 35 ? -8.602 -16.875 -3.344 1 98.69 35 ALA B O 1
ATOM 1567 N N . TRP B 1 36 ? -7.984 -16.375 -1.208 1 98.44 36 TRP B N 1
ATOM 1568 C CA . TRP B 1 36 ? -6.551 -16.453 -1.469 1 98.44 36 TRP B CA 1
ATOM 1569 C C . TRP B 1 36 ? -6.051 -17.891 -1.293 1 98.44 36 TRP B C 1
ATOM 1571 O O . TRP B 1 36 ? -4.988 -18.25 -1.81 1 98.44 36 TRP B O 1
ATOM 1581 N N . THR B 1 37 ? -6.844 -18.688 -0.532 1 98.06 37 THR B N 1
ATOM 1582 C CA . THR B 1 37 ? -6.219 -19.938 -0.069 1 98.06 37 THR B CA 1
ATOM 1583 C C . THR B 1 37 ? -7 -21.141 -0.562 1 98.06 37 THR B C 1
ATOM 1585 O O . THR B 1 37 ? -6.617 -22.281 -0.297 1 98.06 37 THR B O 1
ATOM 1588 N N . GLU B 1 38 ? -8.07 -20.922 -1.204 1 97.56 38 GLU B N 1
ATOM 1589 C CA . GLU B 1 38 ? -8.789 -22 -1.883 1 97.56 38 GLU B CA 1
ATOM 1590 C C . GLU B 1 38 ? -8.398 -22.062 -3.357 1 97.56 38 GLU B C 1
ATOM 1592 O O . GLU B 1 38 ? -8.539 -21.078 -4.09 1 97.56 38 GLU B O 1
ATOM 1597 N N . PRO B 1 39 ? -7.941 -23.188 -3.799 1 97.12 39 PRO B N 1
ATOM 1598 C CA . PRO B 1 39 ? -7.418 -23.312 -5.16 1 97.12 39 PRO B CA 1
ATOM 1599 C C . PRO B 1 39 ? -8.43 -22.891 -6.223 1 97.12 39 PRO B C 1
ATOM 1601 O O . PRO B 1 39 ? -8.078 -22.172 -7.164 1 97.12 39 PRO B O 1
ATOM 1604 N N . GLU B 1 40 ? -9.672 -23.359 -6.125 1 95.88 40 GLU B N 1
ATOM 1605 C CA . GLU B 1 40 ? -10.688 -23.016 -7.109 1 95.88 40 GLU B CA 1
ATOM 1606 C C . GLU B 1 40 ? -10.945 -21.516 -7.129 1 95.88 40 GLU B C 1
ATOM 1608 O O . GLU B 1 40 ? -11.188 -20.922 -8.188 1 95.88 40 GLU B O 1
ATOM 1613 N N . ALA B 1 41 ? -10.828 -20.891 -5.996 1 97.25 41 ALA B N 1
ATOM 1614 C CA . ALA B 1 41 ? -11.078 -19.453 -5.898 1 97.25 41 ALA B CA 1
ATOM 1615 C C . ALA B 1 41 ? -9.922 -18.656 -6.5 1 97.25 41 ALA B C 1
ATOM 1617 O O . ALA B 1 41 ? -10.102 -17.922 -7.473 1 97.25 41 ALA B O 1
ATOM 1618 N N . ILE B 1 42 ? -8.734 -18.891 -5.996 1 97.69 42 ILE B N 1
ATOM 1619 C CA . ILE B 1 42 ? -7.625 -18.031 -6.383 1 97.69 42 ILE B CA 1
ATOM 1620 C C . ILE B 1 42 ? -7.363 -18.172 -7.879 1 97.69 42 ILE B C 1
ATOM 1622 O O . ILE B 1 42 ? -7.035 -17.188 -8.555 1 97.69 42 ILE B O 1
ATOM 1626 N N . THR B 1 43 ? -7.5 -19.328 -8.484 1 95.75 43 THR B N 1
ATOM 1627 C CA . THR B 1 43 ? -7.219 -19.547 -9.898 1 95.75 43 THR B CA 1
ATOM 1628 C C . THR B 1 43 ? -8.258 -18.859 -10.773 1 95.75 43 THR B C 1
ATOM 1630 O O . THR B 1 43 ? -8.047 -18.672 -11.969 1 95.75 43 THR B O 1
ATOM 1633 N N . SER B 1 44 ? -9.375 -18.469 -10.203 1 95.44 44 SER B N 1
ATOM 1634 C CA . SER B 1 44 ? -10.453 -17.844 -10.961 1 95.44 44 SER B CA 1
ATOM 1635 C C . SER B 1 44 ? -10.258 -16.328 -11.031 1 95.44 44 SER B C 1
ATOM 1637 O O . SER B 1 44 ? -10.773 -15.68 -11.953 1 95.44 44 SER B O 1
ATOM 1639 N N . TRP B 1 45 ? -9.477 -15.766 -10.094 1 97.06 45 TRP B N 1
ATOM 1640 C CA . TRP B 1 45 ? -9.469 -14.305 -10.078 1 97.06 45 TRP B CA 1
ATOM 1641 C C . TRP B 1 45 ? -8.047 -13.773 -10.227 1 97.06 45 TRP B C 1
ATOM 1643 O O . TRP B 1 45 ? -7.844 -12.594 -10.516 1 97.06 45 TRP B O 1
ATOM 1653 N N . PHE B 1 46 ? -6.992 -14.602 -9.945 1 97.31 46 PHE B N 1
ATOM 1654 C CA . PHE B 1 46 ? -5.613 -14.141 -9.859 1 97.31 46 PHE B CA 1
ATOM 1655 C C . PHE B 1 46 ? -5.023 -13.938 -11.25 1 97.31 46 PHE B C 1
ATOM 1657 O O . PHE B 1 46 ? -4.129 -14.672 -11.664 1 97.31 46 PHE B O 1
ATOM 1664 N N . SER B 1 47 ? -5.438 -12.906 -11.922 1 96 47 SER B N 1
ATOM 1665 C CA . SER B 1 47 ? -4.895 -12.516 -13.219 1 96 47 SER B CA 1
ATOM 1666 C C . SER B 1 47 ? -5.102 -11.023 -13.477 1 96 47 SER B C 1
ATOM 1668 O O . SER B 1 47 ? -6.145 -10.469 -13.125 1 96 47 SER B O 1
ATOM 1670 N N . PRO B 1 48 ? -4.113 -10.375 -14.117 1 94.88 48 PRO B N 1
ATOM 1671 C CA . PRO B 1 48 ? -4.312 -8.977 -14.5 1 94.88 48 PRO B CA 1
ATOM 1672 C C . PRO B 1 48 ? -5.375 -8.812 -15.586 1 94.88 48 PRO B C 1
ATOM 1674 O O . PRO B 1 48 ? -5.703 -9.766 -16.281 1 94.88 48 PRO B O 1
ATOM 1677 N N . ALA B 1 49 ? -5.852 -7.566 -15.695 1 93.19 49 ALA B N 1
ATOM 1678 C CA . ALA B 1 49 ? -6.805 -7.27 -16.766 1 93.19 49 ALA B CA 1
ATOM 1679 C C . ALA B 1 49 ? -6.227 -7.625 -18.125 1 93.19 49 ALA B C 1
ATOM 1681 O O . ALA B 1 49 ? -5.074 -7.301 -18.422 1 93.19 49 ALA B O 1
ATOM 1682 N N . GLY B 1 50 ? -7.035 -8.352 -18.906 1 92.31 50 GLY B N 1
ATOM 1683 C CA . GLY B 1 50 ? -6.629 -8.695 -20.25 1 92.31 50 GLY B CA 1
ATOM 1684 C C . GLY B 1 50 ? -5.871 -10.008 -20.344 1 92.31 50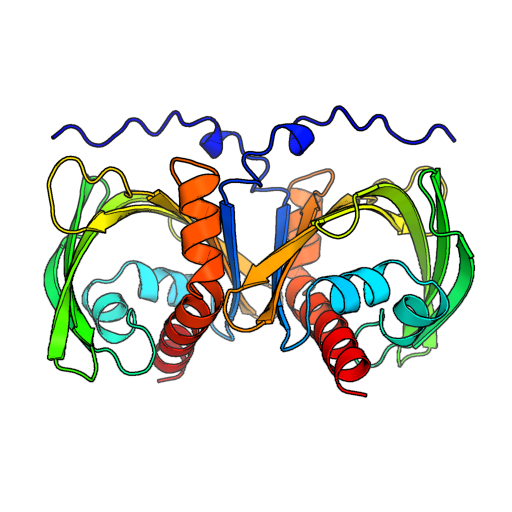 GLY B C 1
ATOM 1685 O O . GLY B 1 50 ? -5.598 -10.5 -21.438 1 92.31 50 GLY B O 1
ATOM 1686 N N . PHE B 1 51 ? -5.512 -10.586 -19.172 1 93.75 51 PHE B N 1
ATOM 1687 C CA . PHE B 1 51 ? -4.816 -11.867 -19.125 1 93.75 51 PHE B CA 1
ATOM 1688 C C . PHE B 1 51 ? -5.75 -12.969 -18.641 1 93.75 51 PHE B C 1
ATOM 1690 O O . PHE B 1 51 ? -6.801 -12.695 -18.062 1 93.75 51 PHE B O 1
ATOM 1697 N N . THR B 1 52 ? -5.344 -14.141 -19 1 92.44 52 THR B N 1
ATOM 1698 C CA . THR B 1 52 ? -5.945 -15.305 -18.344 1 92.44 52 THR B CA 1
ATOM 1699 C C . THR B 1 52 ? -4.891 -16.109 -17.609 1 92.44 52 THR B C 1
ATOM 1701 O O . THR B 1 52 ? -3.703 -16.047 -17.922 1 92.44 52 THR B O 1
ATOM 1704 N N . CYS B 1 53 ? -5.34 -16.797 -16.609 1 94.12 53 CYS B N 1
ATOM 1705 C CA . CYS B 1 53 ? -4.496 -17.656 -15.797 1 94.12 53 CYS B CA 1
ATOM 1706 C C . CYS B 1 53 ? -4.832 -19.125 -16.031 1 94.12 53 CYS B C 1
ATOM 1708 O O . CYS B 1 53 ? -5.953 -19.562 -15.766 1 94.12 53 CYS B O 1
ATOM 1710 N N . GLU B 1 54 ? -3.914 -19.828 -16.656 1 96.31 54 GLU B N 1
ATOM 1711 C CA . GLU B 1 54 ? -4.031 -21.266 -16.859 1 96.31 54 GLU B CA 1
ATOM 1712 C C . GLU B 1 54 ? -3.281 -22.047 -15.773 1 96.31 54 GLU B C 1
ATOM 1714 O O . GLU B 1 54 ? -2.051 -22.094 -15.773 1 96.31 54 GLU B O 1
ATOM 1719 N N . THR B 1 55 ? -4.008 -22.719 -14.906 1 97.94 55 THR B N 1
ATOM 1720 C CA . THR B 1 55 ? -3.404 -23.453 -13.797 1 97.94 55 THR B CA 1
ATOM 1721 C C . THR B 1 55 ? -2.922 -24.828 -14.258 1 97.94 55 THR B C 1
ATOM 1723 O O . THR B 1 55 ? -3.668 -25.578 -14.898 1 97.94 55 THR B O 1
ATOM 1726 N N . LEU B 1 56 ? -1.769 -25.141 -13.945 1 97.44 56 LEU B N 1
ATOM 1727 C CA . LEU B 1 56 ? -1.189 -26.453 -14.266 1 97.44 56 LEU B CA 1
ATOM 1728 C C . LEU B 1 56 ? -1.247 -27.375 -13.055 1 97.44 56 LEU B C 1
ATOM 1730 O O . LEU B 1 56 ? -1.532 -28.562 -13.195 1 97.44 56 LEU B O 1
ATOM 1734 N N . ASP B 1 57 ? -0.976 -26.891 -11.914 1 96.38 57 ASP B N 1
ATOM 1735 C CA . ASP B 1 57 ? -1.022 -27.547 -10.617 1 96.38 57 ASP B CA 1
ATOM 1736 C C . ASP B 1 57 ? -1.211 -26.547 -9.484 1 96.38 57 ASP B C 1
ATOM 1738 O O . ASP B 1 57 ? -0.64 -25.453 -9.516 1 96.38 57 ASP B O 1
ATOM 1742 N N . CYS B 1 58 ? -2.043 -26.953 -8.57 1 97.81 58 CYS B N 1
ATOM 1743 C CA . CYS B 1 58 ? -2.283 -26.016 -7.48 1 97.81 58 CYS B CA 1
ATOM 1744 C C . CYS B 1 58 ? -2.473 -26.766 -6.16 1 97.81 58 CYS B C 1
ATOM 1746 O O . CYS B 1 58 ? -3.527 -27.344 -5.922 1 97.81 58 CYS B O 1
ATOM 1748 N N . ASP B 1 59 ? -1.455 -26.766 -5.348 1 97.69 59 ASP B N 1
ATOM 1749 C CA . ASP B 1 59 ? -1.439 -27.312 -3.994 1 97.69 59 ASP B CA 1
ATOM 1750 C C . ASP B 1 59 ? -1.192 -26.219 -2.957 1 97.69 59 ASP B C 1
ATOM 1752 O O . ASP B 1 59 ? -0.048 -25.828 -2.721 1 97.69 59 ASP B O 1
ATOM 1756 N N . ILE B 1 60 ? -2.271 -25.781 -2.287 1 97.94 60 ILE B N 1
ATOM 1757 C CA . ILE B 1 60 ? -2.129 -24.672 -1.358 1 97.94 60 ILE B CA 1
ATOM 1758 C C . ILE B 1 60 ? -2.027 -25.188 0.071 1 97.94 60 ILE B C 1
ATOM 1760 O O . ILE B 1 60 ? -3.045 -25.406 0.734 1 97.94 60 ILE B O 1
ATOM 1764 N N . ARG B 1 61 ? -0.934 -25.484 0.574 1 97.81 61 ARG B N 1
ATOM 1765 C CA . ARG B 1 61 ? -0.489 -25.812 1.926 1 97.81 61 ARG B CA 1
ATOM 1766 C C . ARG B 1 61 ? 0.935 -25.328 2.166 1 97.81 61 ARG B C 1
ATOM 1768 O O . ARG B 1 61 ? 1.658 -25.016 1.219 1 97.81 61 ARG B O 1
ATOM 1775 N N . GLU B 1 62 ? 1.256 -25.141 3.34 1 97.19 62 GLU B N 1
ATOM 1776 C CA . GLU B 1 62 ? 2.652 -24.812 3.609 1 97.19 62 GLU B CA 1
ATOM 1777 C C . GLU B 1 62 ? 3.594 -25.828 2.973 1 97.19 62 GLU B C 1
ATOM 1779 O O . GLU B 1 62 ? 3.453 -27.031 3.189 1 97.19 62 GLU B O 1
ATOM 1784 N N . GLY B 1 63 ? 4.469 -25.359 2.152 1 96.25 63 GLY B N 1
ATOM 1785 C CA . GLY B 1 63 ? 5.352 -26.219 1.395 1 96.25 63 GLY B CA 1
ATOM 1786 C C . GLY B 1 63 ? 4.797 -26.594 0.033 1 96.25 63 GLY B C 1
ATOM 1787 O O . GLY B 1 63 ? 5.496 -27.203 -0.782 1 96.25 63 GLY B O 1
ATOM 1788 N N . GLY B 1 64 ? 3.502 -26.203 -0.265 1 97.38 64 GLY B N 1
ATOM 1789 C CA . GLY B 1 64 ? 2.869 -26.5 -1.54 1 97.38 64 GLY B CA 1
ATOM 1790 C C . GLY B 1 64 ? 3.256 -25.531 -2.639 1 97.38 64 GLY B C 1
ATOM 1791 O O . GLY B 1 64 ? 3.992 -24.578 -2.396 1 97.38 64 GLY B O 1
ATOM 1792 N N . LEU B 1 65 ? 2.74 -25.922 -3.869 1 96.75 65 LEU B N 1
ATOM 1793 C CA . LEU B 1 65 ? 3.146 -25.203 -5.07 1 96.75 65 LEU B CA 1
ATOM 1794 C C . LEU B 1 65 ? 1.955 -24.969 -5.992 1 96.75 65 LEU B C 1
ATOM 1796 O O . LEU B 1 65 ? 1.118 -25.859 -6.172 1 96.75 65 LEU B O 1
ATOM 1800 N N . TRP B 1 66 ? 1.854 -23.797 -6.5 1 98.19 66 TRP B N 1
ATOM 1801 C CA . TRP B 1 66 ? 0.93 -23.453 -7.574 1 98.19 66 TRP B CA 1
ATOM 1802 C C . TRP B 1 66 ? 1.687 -23.078 -8.844 1 98.19 66 TRP B C 1
ATOM 1804 O O . TRP B 1 66 ? 2.488 -22.156 -8.844 1 98.19 66 TRP B O 1
ATOM 1814 N N . ARG B 1 67 ? 1.556 -23.859 -9.883 1 98.19 67 ARG B N 1
ATOM 1815 C CA . ARG B 1 67 ? 2.123 -23.609 -11.203 1 98.19 67 ARG B CA 1
ATOM 1816 C C . ARG B 1 67 ? 1.046 -23.156 -12.18 1 98.19 67 ARG B C 1
ATOM 1818 O O . ARG B 1 67 ? -0.007 -23.781 -12.289 1 98.19 67 ARG B O 1
ATOM 1825 N N . PHE B 1 68 ? 1.286 -22.031 -12.844 1 98 68 PHE B N 1
ATOM 1826 C CA . PHE B 1 68 ? 0.297 -21.516 -13.781 1 98 68 PHE B CA 1
ATOM 1827 C C . PHE B 1 68 ? 0.971 -20.719 -14.898 1 98 68 PHE B C 1
ATOM 1829 O O . PHE B 1 68 ? 2.164 -20.422 -14.82 1 98 68 PHE B O 1
ATOM 1836 N N . VAL B 1 69 ? 0.212 -20.484 -15.945 1 97.69 69 VAL B N 1
ATOM 1837 C CA . VAL B 1 69 ? 0.661 -19.719 -17.094 1 97.69 69 VAL B CA 1
ATOM 1838 C C . VAL B 1 69 ? -0.251 -18.516 -17.312 1 97.69 69 VAL B C 1
ATOM 1840 O O . VAL B 1 69 ? -1.472 -18.656 -17.406 1 97.69 69 VAL B O 1
ATOM 1843 N N . TYR B 1 70 ? 0.396 -17.312 -17.281 1 95.75 70 TYR B N 1
ATOM 1844 C CA . TYR B 1 70 ? -0.341 -16.141 -17.766 1 95.75 70 TYR B CA 1
ATOM 1845 C C . TYR B 1 70 ? -0.335 -16.078 -19.281 1 95.75 70 TYR B C 1
ATOM 1847 O O . TYR B 1 70 ? 0.726 -16.156 -19.906 1 95.75 70 TYR B O 1
ATOM 1855 N N . ASN B 1 71 ? -1.535 -15.961 -19.781 1 95.62 71 ASN B N 1
ATOM 1856 C CA . ASN B 1 71 ? -1.686 -15.758 -21.219 1 95.62 71 ASN B CA 1
ATOM 1857 C C . ASN B 1 71 ? -2.016 -14.305 -21.547 1 95.62 71 ASN B C 1
ATOM 1859 O O . ASN B 1 71 ? -3.047 -13.781 -21.109 1 95.62 71 ASN B O 1
ATOM 1863 N N . GLY B 1 72 ? -1.142 -13.695 -22.344 1 92.88 72 GLY B N 1
ATOM 1864 C CA . GLY B 1 72 ? -1.358 -12.305 -22.719 1 92.88 72 GLY B CA 1
ATOM 1865 C C . GLY B 1 72 ? -2.307 -12.141 -23.891 1 92.88 72 GLY B C 1
ATOM 1866 O O . GLY B 1 72 ? -2.596 -13.109 -24.609 1 92.88 72 GLY B O 1
ATOM 1867 N N . PRO B 1 73 ? -2.775 -10.945 -24.062 1 90.81 73 PRO B N 1
ATOM 1868 C CA . PRO B 1 73 ? -3.699 -10.688 -25.172 1 90.81 73 PRO B CA 1
ATOM 1869 C C . PRO B 1 73 ? -3.053 -10.898 -26.547 1 90.81 73 PRO B C 1
ATOM 1871 O O . PRO B 1 73 ? -3.748 -11.164 -27.531 1 90.81 73 PRO B O 1
ATOM 1874 N N . ASP B 1 74 ? -1.78 -10.859 -26.594 1 92.25 74 ASP B N 1
ATOM 1875 C CA . ASP B 1 74 ? -1.066 -11.031 -27.859 1 92.25 74 ASP B CA 1
ATOM 1876 C C . ASP B 1 74 ? -0.636 -12.484 -28.047 1 92.25 74 ASP B C 1
ATOM 1878 O O . ASP B 1 74 ? 0.085 -12.805 -29 1 92.25 74 ASP B O 1
ATOM 1882 N N . GLY B 1 75 ? -0.97 -13.281 -27.141 1 92.12 75 GLY B N 1
ATOM 1883 C CA . GLY B 1 75 ? -0.651 -14.695 -27.266 1 92.12 75 GLY B CA 1
ATOM 1884 C C . GLY B 1 75 ? 0.615 -15.094 -26.531 1 92.12 75 GLY B C 1
ATOM 1885 O O . GLY B 1 75 ? 0.942 -16.281 -26.438 1 92.12 75 GLY B O 1
ATOM 1886 N N . THR B 1 76 ? 1.35 -14.062 -26 1 94.56 76 THR B N 1
ATOM 1887 C CA . THR B 1 76 ? 2.547 -14.375 -25.219 1 94.56 76 THR B CA 1
ATOM 1888 C C . THR B 1 76 ? 2.188 -15.125 -23.953 1 94.56 76 THR B C 1
ATOM 1890 O O . THR B 1 76 ? 1.196 -14.797 -23.297 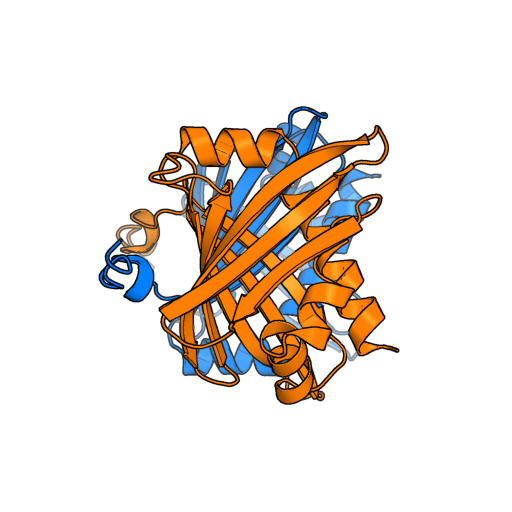1 94.56 76 THR B O 1
ATOM 1893 N N . ARG B 1 77 ? 3.031 -16.109 -23.625 1 95.94 77 ARG B N 1
ATOM 1894 C CA . ARG B 1 77 ? 2.809 -16.953 -22.453 1 95.94 77 ARG B CA 1
ATOM 1895 C C . ARG B 1 77 ? 3.93 -16.781 -21.438 1 95.94 77 ARG B C 1
ATOM 1897 O O . ARG B 1 77 ? 5.109 -16.797 -21.797 1 95.94 77 ARG B O 1
ATOM 1904 N N . TRP B 1 78 ? 3.553 -16.562 -20.203 1 95.25 78 TRP B N 1
ATOM 1905 C CA . TRP B 1 78 ? 4.504 -16.422 -19.109 1 95.25 78 TRP B CA 1
ATOM 1906 C C . TRP B 1 78 ? 4.281 -17.5 -18.062 1 95.25 78 TRP B C 1
ATOM 1908 O O . TRP B 1 78 ? 3.279 -17.484 -17.344 1 95.25 78 TRP B O 1
ATOM 1918 N N . GLY B 1 79 ? 5.23 -18.469 -17.938 1 97.12 79 GLY B N 1
ATOM 1919 C CA . GLY B 1 79 ? 5.16 -19.453 -16.875 1 97.12 79 GLY B CA 1
ATOM 1920 C C . GLY B 1 79 ? 5.461 -18.875 -15.5 1 97.12 79 GLY B C 1
ATOM 1921 O O . GLY B 1 79 ? 6.406 -18.094 -15.344 1 97.12 79 GLY B O 1
ATOM 1922 N N . ASN B 1 80 ? 4.637 -19.234 -14.5 1 97.69 80 ASN B N 1
ATOM 1923 C CA . ASN B 1 80 ? 4.777 -18.75 -13.133 1 97.69 80 ASN B CA 1
ATOM 1924 C C . ASN B 1 80 ? 4.707 -19.891 -12.117 1 97.69 80 ASN B C 1
ATOM 1926 O O . ASN B 1 80 ? 4.121 -20.938 -12.398 1 97.69 80 ASN B O 1
ATOM 1930 N N . ARG B 1 81 ? 5.352 -19.625 -11.023 1 97.31 81 ARG B N 1
ATOM 1931 C CA . ARG B 1 81 ? 5.242 -20.5 -9.875 1 97.31 81 ARG B CA 1
ATOM 1932 C C . ARG B 1 81 ? 5.164 -19.703 -8.578 1 97.31 81 ARG B C 1
ATOM 1934 O O . ARG B 1 81 ? 5.855 -18.703 -8.422 1 97.31 81 ARG B O 1
ATOM 1941 N N . ILE B 1 82 ? 4.27 -20.219 -7.695 1 97.75 82 ILE B N 1
ATOM 1942 C CA . ILE B 1 82 ? 4.152 -19.672 -6.348 1 97.75 82 ILE B CA 1
ATOM 1943 C C . ILE B 1 82 ? 4.367 -20.766 -5.316 1 97.75 82 ILE B C 1
ATOM 1945 O O . ILE B 1 82 ? 3.699 -21.812 -5.355 1 97.75 82 ILE B O 1
ATOM 1949 N N . PHE B 1 83 ? 5.363 -20.547 -4.457 1 97.06 83 PHE B N 1
ATOM 1950 C CA . PHE B 1 83 ? 5.59 -21.438 -3.316 1 97.06 83 PHE B CA 1
ATOM 1951 C C . PHE B 1 83 ? 4.918 -20.875 -2.064 1 97.06 83 PHE B C 1
ATOM 1953 O O . PHE B 1 83 ? 5.164 -19.734 -1.669 1 97.06 83 PHE B O 1
ATOM 1960 N N . PHE B 1 84 ? 4.059 -21.719 -1.487 1 97.25 84 PHE B N 1
ATOM 1961 C CA . PHE B 1 84 ? 3.41 -21.312 -0.245 1 97.25 84 PHE B CA 1
ATOM 1962 C C . PHE B 1 84 ? 4.297 -21.625 0.955 1 97.25 84 PHE B C 1
ATOM 1964 O O . PHE B 1 84 ? 4.574 -22.797 1.239 1 97.25 84 PHE B O 1
ATOM 1971 N N . LEU B 1 85 ? 4.703 -20.609 1.692 1 96.62 85 LEU B N 1
ATOM 1972 C CA . LEU B 1 85 ? 5.684 -20.766 2.76 1 96.62 85 LEU B CA 1
ATOM 1973 C C . LEU B 1 85 ? 5.004 -20.797 4.125 1 96.62 85 LEU B C 1
ATOM 1975 O O . LEU B 1 85 ? 5.375 -21.609 4.98 1 96.62 85 LEU B O 1
ATOM 1979 N N . SER B 1 86 ? 4.125 -19.938 4.391 1 96.75 86 SER B N 1
ATOM 1980 C CA . SER B 1 86 ? 3.381 -19.844 5.641 1 96.75 86 SER B CA 1
ATOM 1981 C C . SER B 1 86 ? 1.937 -19.422 5.395 1 96.75 86 SER B C 1
ATOM 1983 O O . SER B 1 86 ? 1.674 -18.531 4.594 1 96.75 86 SER B O 1
ATOM 1985 N N . ILE B 1 87 ? 1.001 -20.125 5.953 1 97.38 87 ILE B N 1
ATOM 1986 C CA . ILE B 1 87 ? -0.428 -19.828 5.918 1 97.38 87 ILE B CA 1
ATOM 1987 C C . ILE B 1 87 ? -0.971 -19.719 7.34 1 97.38 87 ILE B C 1
ATOM 1989 O O . ILE B 1 87 ? -1.03 -20.719 8.062 1 97.38 87 ILE B O 1
ATOM 1993 N N . ASP B 1 88 ? -1.294 -18.578 7.793 1 96.81 88 ASP B N 1
ATOM 1994 C CA . ASP B 1 88 ? -1.804 -18.281 9.133 1 96.81 88 ASP B CA 1
ATOM 1995 C C . ASP B 1 88 ? -3.207 -17.688 9.07 1 96.81 88 ASP B C 1
ATOM 1997 O O . ASP B 1 88 ? -3.371 -16.469 9.164 1 96.81 88 ASP B O 1
ATOM 2001 N N . PRO B 1 89 ? -4.258 -18.562 8.883 1 97 89 PRO B N 1
ATOM 2002 C CA . PRO B 1 89 ? -5.625 -18.047 8.727 1 97 89 PRO B CA 1
ATOM 2003 C C . PRO B 1 89 ? -6.129 -17.328 9.969 1 97 89 PRO B C 1
ATOM 2005 O O . PRO B 1 89 ? -5.844 -17.734 11.094 1 97 89 PRO B O 1
ATOM 2008 N N . PRO B 1 90 ? -6.832 -16.234 9.695 1 97.69 90 PRO B N 1
ATOM 2009 C CA . PRO B 1 90 ? -7.082 -15.539 8.43 1 97.69 90 PRO B CA 1
ATOM 2010 C C . PRO B 1 90 ? -6.223 -14.281 8.273 1 97.69 90 PRO B C 1
ATOM 2012 O O . PRO B 1 90 ? -6.691 -13.273 7.746 1 97.69 90 PRO B O 1
ATOM 2015 N N . ARG B 1 91 ? -4.98 -14.328 8.797 1 95.81 91 ARG B N 1
ATOM 2016 C CA . ARG B 1 91 ? -4.312 -13.055 9.031 1 95.81 91 ARG B CA 1
ATOM 2017 C C . ARG B 1 91 ? -3.158 -12.852 8.055 1 95.81 91 ARG B C 1
ATOM 2019 O O . ARG B 1 91 ? -2.775 -11.719 7.77 1 95.81 91 ARG B O 1
ATOM 2026 N N . ARG B 1 92 ? -2.631 -14.016 7.652 1 96.75 92 ARG B N 1
ATOM 2027 C CA . ARG B 1 92 ? -1.384 -13.797 6.926 1 96.75 92 ARG B CA 1
ATOM 2028 C C . ARG B 1 92 ? -1.095 -14.961 5.977 1 96.75 92 ARG B C 1
ATOM 2030 O O . ARG B 1 92 ? -1.316 -16.125 6.324 1 96.75 92 ARG B O 1
ATOM 2037 N N . LEU B 1 93 ? -0.602 -14.648 4.809 1 97.25 93 LEU B N 1
ATOM 2038 C CA . LEU B 1 93 ? -0.094 -15.555 3.789 1 97.25 93 LEU B CA 1
ATOM 2039 C C . LEU B 1 93 ? 1.285 -15.117 3.307 1 97.25 93 LEU B C 1
ATOM 2041 O O . LEU B 1 93 ? 1.486 -13.945 2.971 1 97.25 93 LEU B O 1
ATOM 2045 N N . VAL B 1 94 ? 2.338 -16 3.371 1 96.62 94 VAL B N 1
ATOM 2046 C CA . VAL B 1 94 ? 3.678 -15.734 2.859 1 96.62 94 VAL B CA 1
ATOM 2047 C C . VAL B 1 94 ? 4.008 -16.703 1.727 1 96.62 94 VAL B C 1
ATOM 2049 O O . VAL B 1 94 ? 3.85 -17.906 1.871 1 96.62 94 VAL B O 1
ATOM 2052 N N . MET B 1 95 ? 4.473 -16.141 0.619 1 97.31 95 MET B N 1
ATOM 2053 C CA . MET B 1 95 ? 4.738 -16.922 -0.587 1 97.31 95 MET B CA 1
ATOM 2054 C C . MET B 1 95 ? 5.984 -16.422 -1.302 1 97.31 95 MET B C 1
ATOM 2056 O O . MET B 1 95 ? 6.402 -15.273 -1.092 1 97.31 95 MET B O 1
ATOM 2060 N N . ASP B 1 96 ? 6.562 -17.234 -2.082 1 96.25 96 ASP B N 1
ATOM 2061 C CA . ASP B 1 96 ? 7.539 -16.828 -3.084 1 96.25 96 ASP B CA 1
ATOM 2062 C C . ASP B 1 96 ? 6.957 -16.922 -4.492 1 96.25 96 ASP B C 1
ATOM 2064 O O . ASP B 1 96 ? 6.383 -17.938 -4.867 1 96.25 96 ASP B O 1
ATOM 2068 N N . HIS B 1 97 ? 7.062 -15.867 -5.199 1 97.44 97 HIS B N 1
ATOM 2069 C CA . HIS B 1 97 ? 6.531 -15.781 -6.555 1 97.44 97 HIS B CA 1
ATOM 2070 C C . HIS B 1 97 ? 7.645 -15.57 -7.574 1 97.44 97 HIS B C 1
ATOM 2072 O O . HIS B 1 97 ? 8.5 -14.695 -7.395 1 97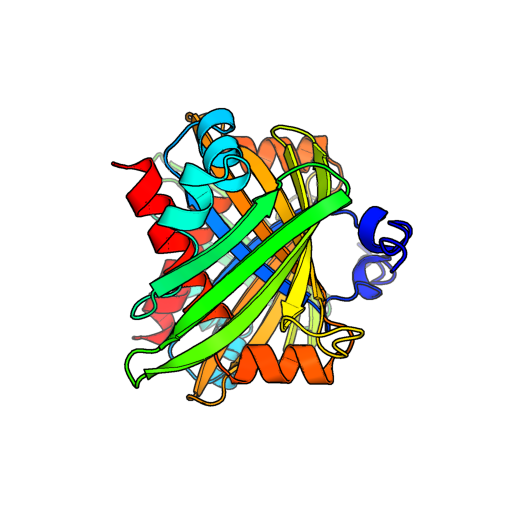.44 97 HIS B O 1
ATOM 2078 N N . GLY B 1 98 ? 7.652 -16.391 -8.672 1 96.75 98 GLY B N 1
ATOM 2079 C CA . GLY B 1 98 ? 8.633 -16.25 -9.742 1 96.75 98 GLY B CA 1
ATOM 2080 C C . GLY B 1 98 ? 8.242 -16.984 -11.008 1 96.75 98 GLY B C 1
ATOM 2081 O O . GLY B 1 98 ? 7.109 -17.469 -11.125 1 96.75 98 GLY B O 1
ATOM 2082 N N . SER B 1 99 ? 9.164 -16.953 -11.93 1 96.62 99 SER B N 1
ATOM 2083 C CA . SER B 1 99 ? 8.984 -17.734 -13.156 1 96.62 99 SER B CA 1
ATOM 2084 C C . SER B 1 99 ? 9.016 -19.219 -12.859 1 96.62 99 SER B C 1
ATOM 2086 O O . SER B 1 99 ? 9.547 -19.656 -11.836 1 96.62 99 SER B O 1
ATOM 2088 N N . ASP B 1 100 ? 8.398 -19.938 -13.781 1 95.88 100 ASP B N 1
ATOM 2089 C CA . ASP B 1 100 ? 8.383 -21.391 -13.633 1 95.88 100 ASP B CA 1
ATOM 2090 C C . ASP B 1 100 ? 9.727 -21.984 -14.031 1 95.88 100 ASP B C 1
ATOM 2092 O O . ASP B 1 100 ? 9.789 -22.812 -14.945 1 95.88 100 ASP B O 1
ATOM 2096 N N . THR B 1 101 ? 10.75 -21.609 -13.422 1 94.19 101 THR B N 1
ATOM 2097 C CA . THR B 1 101 ? 12.117 -22.094 -13.578 1 94.19 101 THR B CA 1
ATOM 2098 C C . THR B 1 101 ? 12.797 -22.25 -12.227 1 94.19 101 THR B C 1
ATOM 2100 O O . THR B 1 101 ? 12.414 -21.594 -11.258 1 94.19 101 THR B O 1
ATOM 2103 N N . ASP B 1 102 ? 13.727 -23.188 -12.258 1 90.94 102 ASP B N 1
ATOM 2104 C CA . ASP B 1 102 ? 14.5 -23.359 -11.031 1 90.94 102 ASP B CA 1
ATOM 2105 C C . ASP B 1 102 ? 15.445 -22.172 -10.82 1 90.94 102 ASP B C 1
ATOM 2107 O O . ASP B 1 102 ? 15.992 -21.625 -11.781 1 90.94 102 ASP B O 1
ATOM 2111 N N . ASP B 1 103 ? 15.688 -21.719 -9.703 1 89.19 103 ASP B N 1
ATOM 2112 C CA . ASP B 1 103 ? 16.656 -20.703 -9.305 1 89.19 103 ASP B CA 1
ATOM 2113 C C . ASP B 1 103 ? 16.391 -19.375 -10.016 1 89.19 103 ASP B C 1
ATOM 2115 O O . ASP B 1 103 ? 17.312 -18.766 -10.562 1 89.19 103 ASP B O 1
ATOM 2119 N N . ASP B 1 104 ? 15.172 -19.016 -10.281 1 94.44 104 ASP B N 1
ATOM 2120 C CA . ASP B 1 104 ? 14.797 -17.719 -10.828 1 94.44 104 ASP B CA 1
ATOM 2121 C C . ASP B 1 104 ? 15.406 -16.578 -10.016 1 94.44 104 ASP B C 1
ATOM 2123 O O . ASP B 1 104 ? 15.023 -16.359 -8.859 1 94.44 104 ASP B O 1
ATOM 2127 N N . PRO B 1 105 ? 16.359 -15.812 -10.617 1 94.5 105 PRO B N 1
ATOM 2128 C CA . PRO B 1 105 ? 17 -14.727 -9.867 1 94.5 105 PRO B CA 1
ATOM 2129 C C . PRO B 1 105 ? 16.047 -13.562 -9.586 1 94.5 105 PRO B C 1
ATOM 2131 O O . PRO B 1 105 ? 16.375 -12.672 -8.797 1 94.5 105 PRO B O 1
ATOM 2134 N N . ASN B 1 106 ? 14.891 -13.609 -10.164 1 94.69 106 ASN B N 1
ATOM 2135 C CA . ASN B 1 106 ? 13.945 -12.516 -9.992 1 94.69 106 ASN B CA 1
ATOM 2136 C C . ASN B 1 106 ? 12.844 -12.883 -9.008 1 94.69 106 ASN B C 1
ATOM 2138 O O . ASN B 1 106 ? 11.953 -12.07 -8.734 1 94.69 106 ASN B O 1
ATOM 2142 N N . ARG B 1 107 ? 12.898 -14.07 -8.477 1 96.38 107 ARG B N 1
ATOM 2143 C CA . ARG B 1 107 ? 11.891 -14.492 -7.508 1 96.38 107 ARG B CA 1
ATOM 2144 C C . ARG B 1 107 ? 11.836 -13.531 -6.32 1 96.38 107 ARG B C 1
ATOM 2146 O O . ARG B 1 107 ? 12.867 -13.109 -5.805 1 96.38 107 ARG B O 1
ATOM 2153 N N . PHE B 1 108 ? 10.617 -13.203 -5.941 1 95.19 108 PHE B N 1
ATOM 2154 C CA . PHE B 1 108 ? 10.453 -12.273 -4.824 1 95.19 108 PHE B CA 1
ATOM 2155 C C . PHE B 1 108 ? 9.484 -12.836 -3.791 1 95.19 108 PHE B C 1
ATOM 2157 O O . PHE B 1 108 ? 8.641 -13.672 -4.117 1 95.19 108 PHE B O 1
ATOM 2164 N N . ARG B 1 109 ? 9.648 -12.375 -2.557 1 95.25 109 ARG B N 1
ATOM 2165 C CA . ARG B 1 109 ? 8.797 -12.75 -1.437 1 95.25 109 ARG B CA 1
ATOM 2166 C C . ARG B 1 109 ? 7.516 -11.922 -1.419 1 95.25 109 ARG B C 1
ATOM 2168 O O . ARG B 1 109 ? 7.566 -10.695 -1.554 1 95.25 109 ARG B O 1
ATOM 2175 N N . VAL B 1 110 ? 6.375 -12.602 -1.271 1 96.25 110 VAL B N 1
ATOM 2176 C CA . VAL B 1 110 ? 5.086 -11.938 -1.13 1 96.25 110 VAL B CA 1
ATOM 2177 C C . VAL B 1 110 ? 4.523 -12.188 0.268 1 96.25 110 VAL B C 1
ATOM 2179 O O . VAL B 1 110 ? 4.453 -13.336 0.719 1 96.25 110 VAL B O 1
ATOM 2182 N N . THR B 1 111 ? 4.234 -11.172 0.939 1 95.75 111 THR B N 1
ATOM 2183 C CA . THR B 1 111 ? 3.492 -11.242 2.193 1 95.75 111 THR B CA 1
ATOM 2184 C C . THR B 1 111 ? 2.145 -10.539 2.062 1 95.75 111 THR B C 1
ATOM 2186 O O . THR B 1 111 ? 2.086 -9.352 1.744 1 95.75 111 THR B O 1
ATOM 2189 N N . VAL B 1 112 ? 1.067 -11.289 2.287 1 97.5 112 VAL B N 1
ATOM 2190 C CA . VAL B 1 112 ? -0.279 -10.727 2.303 1 97.5 112 VAL B CA 1
ATOM 2191 C C . VAL B 1 112 ? -0.823 -10.727 3.729 1 97.5 112 VAL B C 1
ATOM 2193 O O . VAL B 1 112 ? -0.791 -11.75 4.41 1 97.5 112 VAL B O 1
ATOM 2196 N N . THR B 1 113 ? -1.264 -9.586 4.191 1 97.38 113 THR B N 1
ATOM 2197 C CA . THR B 1 113 ? -1.928 -9.5 5.484 1 97.38 113 THR B CA 1
ATOM 2198 C C . THR B 1 113 ? -3.389 -9.094 5.32 1 97.38 113 THR B C 1
ATOM 2200 O O . THR B 1 113 ? -3.738 -8.398 4.363 1 97.38 113 THR B O 1
ATOM 2203 N N . PHE B 1 114 ? -4.152 -9.578 6.211 1 98.38 114 PHE B N 1
ATOM 2204 C CA . PHE B 1 114 ? -5.59 -9.336 6.262 1 98.38 114 PHE B CA 1
ATOM 2205 C C . PHE B 1 114 ? -5.988 -8.734 7.605 1 98.38 114 PHE B C 1
ATOM 2207 O O . PHE B 1 114 ? -5.633 -9.266 8.656 1 98.38 114 PHE B O 1
ATOM 2214 N N . ASP B 1 115 ? -6.676 -7.613 7.523 1 98.38 115 ASP B N 1
ATOM 2215 C CA . ASP B 1 115 ? -7.117 -6.945 8.742 1 98.38 115 ASP B CA 1
ATOM 2216 C C . ASP B 1 115 ? -8.609 -6.629 8.688 1 98.38 115 ASP B C 1
ATOM 2218 O O . ASP B 1 115 ? -9.078 -5.988 7.742 1 98.38 115 ASP B O 1
ATOM 2222 N N . ALA B 1 116 ? -9.281 -7.023 9.68 1 97.5 116 ALA B N 1
ATOM 2223 C CA . ALA B 1 116 ? -10.703 -6.727 9.766 1 97.5 116 ALA B CA 1
ATOM 2224 C C . ALA B 1 116 ? -10.938 -5.301 10.258 1 97.5 116 ALA B C 1
ATOM 2226 O O . ALA B 1 116 ? -10.25 -4.828 11.164 1 97.5 116 ALA B O 1
ATOM 2227 N N . GLN B 1 117 ? -11.922 -4.684 9.609 1 97.38 117 GLN B N 1
ATOM 2228 C CA . GLN B 1 117 ? -12.43 -3.416 10.117 1 97.38 117 GLN B CA 1
ATOM 2229 C C . GLN B 1 117 ? -13.703 -3.627 10.945 1 97.38 117 GLN B C 1
ATOM 2231 O O . GLN B 1 117 ? -14.383 -4.645 10.797 1 97.38 117 GLN B O 1
ATOM 2236 N N . SER B 1 118 ? -14.047 -2.611 11.766 1 96.19 118 SER B N 1
ATOM 2237 C CA . SER B 1 118 ? -15.211 -2.729 12.633 1 96.19 118 SER B CA 1
ATOM 2238 C C . SER B 1 118 ? -16.5 -2.754 11.836 1 96.19 118 SER B C 1
ATOM 2240 O O . SER B 1 118 ? -17.516 -3.277 12.297 1 96.19 118 SER B O 1
ATOM 2242 N N . ASN B 1 119 ? -16.469 -2.273 10.625 1 96.81 119 ASN B N 1
ATOM 2243 C CA . ASN B 1 119 ? -17.672 -2.211 9.797 1 96.81 119 ASN B CA 1
ATOM 2244 C C . ASN B 1 119 ? -17.844 -3.475 8.961 1 96.81 119 ASN B C 1
ATOM 2246 O O . ASN B 1 119 ? -18.688 -3.521 8.07 1 96.81 119 ASN B O 1
ATOM 2250 N N . GLY B 1 120 ? -17 -4.453 9.148 1 97.62 120 GLY B N 1
ATOM 2251 C CA . GLY B 1 120 ? -17.156 -5.742 8.5 1 97.62 120 GLY B CA 1
ATOM 2252 C C . GLY B 1 120 ? -16.328 -5.879 7.234 1 97.62 120 GLY B C 1
ATOM 2253 O O . GLY B 1 120 ? -16.297 -6.949 6.625 1 97.62 120 GLY B O 1
ATOM 2254 N N . LYS B 1 121 ? -15.656 -4.836 6.863 1 98.44 121 LYS B N 1
ATOM 2255 C CA . LYS B 1 121 ? -14.805 -4.867 5.676 1 98.44 121 LYS B CA 1
ATOM 2256 C C . LYS B 1 121 ? -13.414 -5.418 6.008 1 98.44 121 LYS B C 1
ATOM 2258 O O . LYS B 1 121 ? -13.094 -5.641 7.18 1 98.44 121 LYS B O 1
ATOM 2263 N N . THR B 1 122 ? -12.625 -5.73 5.039 1 98.75 122 THR B N 1
ATOM 2264 C CA . THR B 1 122 ? -11.297 -6.301 5.219 1 98.75 122 THR B CA 1
ATOM 2265 C C . THR B 1 122 ? -10.25 -5.492 4.449 1 98.75 122 THR B C 1
ATOM 2267 O O . THR B 1 122 ? -10.43 -5.211 3.264 1 98.75 122 THR B O 1
ATOM 2270 N N . VAL B 1 123 ? -9.195 -5.098 5.145 1 98.69 123 VAL B N 1
ATOM 2271 C CA . VAL B 1 123 ? -8.031 -4.492 4.504 1 98.69 123 VAL B CA 1
ATOM 2272 C C . VAL B 1 123 ? -7.043 -5.582 4.098 1 98.69 123 VAL B C 1
ATOM 2274 O O . VAL B 1 123 ? -6.629 -6.395 4.934 1 98.69 123 VAL B O 1
ATOM 2277 N N . VAL B 1 124 ? -6.715 -5.617 2.799 1 98.69 124 VAL B N 1
ATOM 2278 C CA . VAL B 1 124 ? -5.664 -6.5 2.305 1 98.69 124 VAL B CA 1
ATOM 2279 C C . VAL B 1 124 ? -4.426 -5.68 1.942 1 98.69 124 VAL B C 1
ATOM 2281 O O . VAL B 1 124 ? -4.523 -4.695 1.207 1 98.69 124 VAL B O 1
ATOM 2284 N N . SER B 1 125 ? -3.283 -6.02 2.508 1 97.38 125 SER B N 1
ATOM 2285 C CA . SER B 1 125 ? -1.991 -5.445 2.143 1 97.38 125 SER B CA 1
ATOM 2286 C C . SER B 1 125 ? -1.075 -6.5 1.524 1 97.38 125 SER B C 1
ATOM 2288 O O . SER B 1 125 ? -0.739 -7.492 2.17 1 97.38 125 SER B O 1
ATOM 2290 N N . LEU B 1 126 ? -0.768 -6.289 0.267 1 97.38 126 LEU B N 1
ATOM 2291 C CA . LEU B 1 126 ? 0.156 -7.156 -0.459 1 97.38 126 LEU B CA 1
ATOM 2292 C C . LEU B 1 126 ? 1.532 -6.508 -0.572 1 97.38 126 LEU B C 1
ATOM 2294 O O . LEU B 1 126 ? 1.669 -5.426 -1.142 1 97.38 126 LEU B O 1
ATOM 2298 N N . ARG B 1 127 ? 2.549 -7.195 0.032 1 95.19 127 ARG B N 1
ATOM 2299 C CA . ARG B 1 127 ? 3.922 -6.703 0.001 1 95.19 127 ARG B CA 1
ATOM 2300 C C . ARG B 1 127 ? 4.824 -7.645 -0.792 1 95.19 127 ARG B C 1
ATOM 2302 O O . ARG B 1 127 ? 4.867 -8.844 -0.52 1 95.19 127 ARG B O 1
ATOM 2309 N N . GLN B 1 128 ? 5.465 -7.059 -1.776 1 96.12 128 GLN B N 1
ATOM 2310 C CA . GLN B 1 128 ? 6.516 -7.762 -2.51 1 96.12 128 GLN B CA 1
ATOM 2311 C C . GLN B 1 128 ? 7.898 -7.305 -2.061 1 96.12 128 GLN B C 1
ATOM 2313 O O . GLN B 1 128 ? 8.18 -6.102 -2.021 1 96.12 128 GLN B O 1
ATOM 2318 N N . LEU B 1 129 ? 8.711 -8.219 -1.697 1 94.25 129 LEU B N 1
ATOM 2319 C CA . LEU B 1 129 ? 10.117 -7.938 -1.424 1 94.25 129 LEU B CA 1
ATOM 2320 C C . LEU B 1 129 ? 11.008 -8.508 -2.518 1 94.25 129 LEU B C 1
ATOM 2322 O O . LEU B 1 129 ? 11.211 -9.727 -2.588 1 94.25 129 LEU B O 1
ATOM 2326 N N . HIS B 1 130 ? 11.586 -7.605 -3.305 1 95.5 130 HIS B N 1
ATOM 2327 C CA . HIS B 1 130 ? 12.43 -8.016 -4.426 1 95.5 130 HIS B CA 1
ATOM 2328 C C . HIS B 1 130 ? 13.867 -8.25 -3.975 1 95.5 130 HIS B C 1
ATOM 2330 O O . HIS B 1 130 ? 14.297 -7.719 -2.951 1 95.5 130 HIS B O 1
ATOM 2336 N N . PRO B 1 131 ? 14.602 -9.023 -4.801 1 93.88 131 PRO B N 1
ATOM 2337 C CA . PRO B 1 131 ? 15.977 -9.352 -4.398 1 93.88 131 PRO B CA 1
ATOM 2338 C C . PRO B 1 131 ? 16.891 -8.125 -4.367 1 93.88 131 PRO B C 1
ATOM 2340 O O . PRO B 1 131 ? 17.781 -8.039 -3.518 1 93.88 131 PRO B O 1
ATOM 2343 N N . THR B 1 132 ? 16.703 -7.188 -5.262 1 94.56 132 THR B N 1
ATOM 2344 C CA . THR B 1 132 ? 17.547 -5.992 -5.312 1 94.56 132 THR B CA 1
ATOM 2345 C C . THR B 1 132 ? 16.703 -4.75 -5.578 1 94.56 132 THR B C 1
ATOM 2347 O O . THR B 1 132 ? 15.57 -4.852 -6.062 1 94.56 132 THR B O 1
ATOM 2350 N N . THR B 1 133 ? 17.297 -3.617 -5.242 1 95.25 133 THR B N 1
ATOM 2351 C CA . THR B 1 133 ? 16.656 -2.34 -5.543 1 95.25 133 THR B CA 1
ATOM 2352 C C . THR B 1 133 ? 16.453 -2.178 -7.047 1 95.25 133 THR B C 1
ATOM 2354 O O . THR B 1 133 ? 15.406 -1.703 -7.488 1 95.25 133 THR B O 1
ATOM 2357 N N . ALA B 1 134 ? 17.438 -2.607 -7.805 1 96.5 134 ALA B N 1
ATOM 2358 C CA . ALA B 1 134 ? 17.359 -2.498 -9.258 1 96.5 134 ALA B CA 1
ATOM 2359 C C . ALA B 1 134 ? 16.172 -3.299 -9.805 1 96.5 134 ALA B C 1
ATOM 2361 O O . ALA B 1 134 ? 15.445 -2.826 -10.68 1 96.5 134 ALA B O 1
ATOM 2362 N N . GLN B 1 135 ? 15.992 -4.473 -9.305 1 96.38 135 GLN B N 1
ATOM 2363 C CA . GLN B 1 135 ? 14.883 -5.312 -9.742 1 96.38 135 GLN B CA 1
ATOM 2364 C C . GLN B 1 135 ? 13.547 -4.707 -9.328 1 96.38 135 GLN B C 1
ATOM 2366 O O . GLN B 1 135 ? 12.594 -4.699 -10.109 1 96.38 135 GLN B O 1
ATOM 2371 N N . ARG B 1 136 ? 13.469 -4.188 -8.094 1 97.12 136 ARG B N 1
ATOM 2372 C CA . ARG B 1 136 ? 12.273 -3.486 -7.637 1 97.12 136 ARG B CA 1
ATOM 2373 C C . ARG B 1 136 ? 11.961 -2.287 -8.523 1 97.12 136 ARG B C 1
ATOM 2375 O O . ARG B 1 136 ? 10.828 -2.109 -8.969 1 97.12 136 ARG B O 1
ATOM 2382 N N . ASP B 1 137 ? 12.953 -1.462 -8.836 1 96.88 137 ASP B N 1
ATOM 2383 C CA . ASP B 1 137 ? 12.773 -0.278 -9.672 1 96.88 137 ASP B CA 1
ATOM 2384 C C . ASP B 1 137 ? 12.312 -0.661 -11.07 1 96.88 137 ASP B C 1
ATOM 2386 O O . ASP B 1 137 ? 11.477 0.027 -11.664 1 96.88 137 ASP B O 1
ATOM 2390 N N . GLY B 1 138 ? 12.914 -1.729 -11.547 1 97.38 138 GLY B N 1
ATOM 2391 C CA . GLY B 1 138 ? 12.469 -2.225 -12.844 1 97.38 138 GLY B CA 1
ATOM 2392 C C . GLY B 1 138 ? 11 -2.613 -12.859 1 97.38 138 GLY B C 1
ATOM 2393 O O . GLY B 1 138 ? 10.281 -2.293 -13.812 1 97.38 138 GLY B O 1
ATOM 2394 N N . ALA B 1 139 ? 10.539 -3.303 -11.844 1 97.19 139 ALA B N 1
ATOM 2395 C CA . ALA B 1 139 ? 9.141 -3.707 -11.734 1 97.19 139 ALA B CA 1
ATOM 2396 C C . ALA B 1 139 ? 8.219 -2.49 -11.664 1 97.19 139 ALA B C 1
ATOM 2398 O O . ALA B 1 139 ? 7.195 -2.436 -12.352 1 97.19 139 ALA B O 1
ATOM 2399 N N . ILE B 1 140 ? 8.523 -1.512 -10.828 1 97.31 140 ILE B N 1
ATOM 2400 C CA . ILE B 1 140 ? 7.734 -0.292 -10.719 1 97.31 140 ILE B CA 1
ATOM 2401 C C . ILE B 1 140 ? 7.68 0.414 -12.078 1 97.31 140 ILE B C 1
ATOM 2403 O O . ILE B 1 140 ? 6.609 0.823 -12.531 1 97.31 140 ILE B O 1
ATOM 2407 N N . GLY B 1 141 ? 8.859 0.614 -12.656 1 96.5 141 GLY B N 1
ATOM 2408 C CA . GLY B 1 141 ? 8.945 1.262 -13.953 1 96.5 141 GLY B CA 1
ATOM 2409 C C . GLY B 1 141 ? 8.055 0.615 -15 1 96.5 141 GLY B C 1
ATOM 2410 O O . GLY B 1 141 ? 7.422 1.309 -15.805 1 96.5 141 GLY B O 1
ATOM 2411 N N . PHE B 1 142 ? 7.949 -0.7 -14.938 1 94.38 142 PHE B N 1
ATOM 2412 C CA . PHE B 1 142 ? 7.188 -1.475 -15.906 1 94.38 142 PHE B CA 1
ATOM 2413 C C . PHE B 1 142 ? 5.691 -1.35 -15.648 1 94.38 142 PHE B C 1
ATOM 2415 O O . PHE B 1 142 ? 4.875 -1.643 -16.516 1 94.38 142 PHE B O 1
ATOM 2422 N N . GLY B 1 143 ? 5.336 -0.968 -14.445 1 96.06 143 GLY B N 1
ATOM 2423 C CA . GLY B 1 143 ? 3.924 -0.796 -14.133 1 96.06 143 GLY B CA 1
ATOM 2424 C C . GLY B 1 143 ? 3.381 -1.869 -13.211 1 96.06 143 GLY B C 1
ATOM 2425 O O . GLY B 1 143 ? 2.184 -2.16 -13.219 1 96.06 143 GLY B O 1
ATOM 2426 N N . ALA B 1 144 ? 4.203 -2.422 -12.422 1 96.12 144 ALA B N 1
ATOM 2427 C CA . ALA B 1 144 ? 3.822 -3.525 -11.547 1 96.12 144 ALA B CA 1
ATOM 2428 C C . ALA B 1 144 ? 2.652 -3.133 -10.648 1 96.12 144 ALA B C 1
ATOM 2430 O O . ALA B 1 144 ? 1.769 -3.947 -10.375 1 96.12 144 ALA B O 1
ATOM 2431 N N . VAL B 1 145 ? 2.592 -1.914 -10.18 1 97.5 145 VAL B N 1
ATOM 2432 C CA . VAL B 1 145 ? 1.551 -1.478 -9.258 1 97.5 145 VAL B CA 1
ATOM 2433 C C . VAL B 1 145 ? 0.215 -1.384 -9.992 1 97.5 145 VAL B C 1
ATOM 2435 O O . VAL B 1 145 ? -0.81 -1.852 -9.484 1 97.5 145 VAL B O 1
ATOM 2438 N N . GLU B 1 146 ? 0.172 -0.835 -11.18 1 96.19 146 GLU B N 1
ATOM 2439 C CA . GLU B 1 146 ? -1.054 -0.758 -11.969 1 96.19 146 GLU B CA 1
ATOM 2440 C C . GLU B 1 146 ? -1.564 -2.148 -12.336 1 96.19 146 GLU B C 1
ATOM 2442 O O . GLU B 1 146 ? -2.758 -2.43 -12.211 1 96.19 146 GLU B O 1
ATOM 2447 N N . ILE B 1 147 ? -0.668 -2.918 -12.773 1 94.94 147 ILE B N 1
ATOM 2448 C CA . ILE B 1 147 ? -1.02 -4.289 -13.133 1 94.94 147 ILE B CA 1
ATOM 2449 C C . ILE B 1 147 ? -1.546 -5.023 -11.906 1 94.94 147 ILE B C 1
ATOM 2451 O O . ILE B 1 147 ? -2.574 -5.699 -11.969 1 94.94 147 ILE B O 1
ATOM 2455 N N . GLY B 1 148 ? -0.859 -4.891 -10.766 1 97.12 148 GLY B N 1
ATOM 2456 C CA . GLY B 1 148 ? -1.322 -5.48 -9.523 1 97.12 148 GLY B CA 1
ATOM 2457 C C . GLY B 1 148 ? -2.707 -5.012 -9.117 1 97.12 148 GLY B C 1
ATOM 2458 O O . GLY B 1 148 ? -3.516 -5.801 -8.625 1 97.12 148 GLY B O 1
ATOM 2459 N N . ASN B 1 149 ? -2.967 -3.734 -9.336 1 97 149 ASN B N 1
ATOM 2460 C CA . ASN B 1 149 ? -4.281 -3.195 -9.008 1 97 149 ASN B CA 1
ATOM 2461 C C . ASN B 1 149 ? -5.379 -3.844 -9.844 1 97 149 ASN B C 1
ATOM 2463 O O . ASN B 1 149 ? -6.473 -4.109 -9.344 1 97 149 ASN B O 1
ATOM 2467 N N . THR B 1 150 ? -5.113 -4.055 -11.102 1 97.06 150 THR B N 1
ATOM 2468 C CA . THR B 1 150 ? -6.117 -4.719 -11.922 1 97.06 150 THR B CA 1
ATOM 2469 C C . THR B 1 150 ? -6.344 -6.152 -11.453 1 97.06 150 THR B C 1
ATOM 2471 O O . THR B 1 150 ? -7.465 -6.66 -11.508 1 97.06 150 THR B O 1
ATOM 2474 N N . THR B 1 151 ? -5.273 -6.883 -11.016 1 97.19 151 THR B N 1
ATOM 2475 C CA . THR B 1 151 ? -5.422 -8.211 -10.43 1 97.19 151 THR B CA 1
ATOM 2476 C C . THR B 1 151 ? -6.297 -8.156 -9.18 1 97.19 151 THR B C 1
ATOM 2478 O O . THR B 1 151 ? -7.203 -8.977 -9.016 1 97.19 151 THR B O 1
ATOM 2481 N N . MET B 1 152 ? -6.086 -7.152 -8.312 1 97.81 152 MET B N 1
ATOM 2482 C CA . MET B 1 152 ? -6.855 -6.996 -7.078 1 97.81 152 MET B CA 1
ATOM 2483 C C . MET B 1 152 ? -8.312 -6.648 -7.391 1 97.81 152 MET B C 1
ATOM 2485 O O . MET B 1 152 ? -9.211 -7.004 -6.629 1 97.81 152 MET B O 1
ATOM 2489 N N . ASP B 1 153 ? -8.586 -5.973 -8.539 1 97.69 153 ASP B N 1
ATOM 2490 C CA . ASP B 1 153 ? -9.953 -5.773 -9 1 97.69 153 ASP B CA 1
ATOM 2491 C C . ASP B 1 153 ? -10.648 -7.113 -9.258 1 97.69 153 ASP B C 1
ATOM 2493 O O . ASP B 1 153 ? -11.852 -7.242 -9.047 1 97.69 153 ASP B O 1
ATOM 2497 N N . GLY B 1 154 ? -9.891 -8.031 -9.805 1 97.38 154 GLY B N 1
ATOM 2498 C CA . GLY B 1 154 ? -10.43 -9.367 -10 1 97.38 154 GLY B CA 1
ATOM 2499 C C . GLY B 1 154 ? -10.906 -10.023 -8.719 1 97.38 154 GLY B C 1
ATOM 2500 O O . GLY B 1 154 ? -11.961 -10.664 -8.695 1 97.38 154 GLY B O 1
ATOM 2501 N N . LEU B 1 155 ? -10.117 -9.883 -7.652 1 98.44 155 LEU B N 1
ATOM 2502 C CA . LEU B 1 155 ? -10.539 -10.391 -6.348 1 98.44 155 LEU B CA 1
ATOM 2503 C C . LEU B 1 155 ? -11.852 -9.75 -5.914 1 98.44 155 LEU B C 1
ATOM 2505 O O . LEU B 1 155 ? -12.742 -10.43 -5.414 1 98.44 155 LEU B O 1
ATOM 2509 N N . ALA B 1 156 ? -11.984 -8.445 -6.098 1 98.38 156 ALA B N 1
ATOM 2510 C CA . ALA B 1 156 ? -13.219 -7.75 -5.746 1 98.38 156 ALA B CA 1
ATOM 2511 C C . ALA B 1 156 ? -14.414 -8.344 -6.5 1 98.38 156 ALA B C 1
ATOM 2513 O O . ALA B 1 156 ? -15.461 -8.609 -5.906 1 98.38 156 ALA B O 1
ATOM 2514 N N . ARG B 1 157 ? -14.219 -8.523 -7.805 1 97.5 157 ARG B N 1
ATOM 2515 C CA . ARG B 1 157 ? -15.289 -9.086 -8.625 1 97.5 157 ARG B CA 1
ATOM 2516 C C . ARG B 1 157 ? -15.664 -10.484 -8.156 1 97.5 157 ARG B C 1
ATOM 2518 O O . ARG B 1 157 ? -16.844 -10.812 -8.047 1 97.5 157 ARG B O 1
ATOM 2525 N N . TYR B 1 158 ? -14.672 -11.219 -7.883 1 98.06 158 TYR B N 1
ATOM 2526 C CA . TYR B 1 158 ? -14.898 -12.57 -7.391 1 98.06 158 TYR B CA 1
ATOM 2527 C C . TYR B 1 158 ? -15.711 -12.555 -6.102 1 98.06 158 TYR B C 1
ATOM 2529 O O . TYR B 1 158 ? -16.688 -13.289 -5.965 1 98.06 158 TYR B O 1
ATOM 2537 N N . LEU B 1 159 ? -15.328 -11.703 -5.145 1 98.5 159 LEU B N 1
ATOM 2538 C CA . LEU B 1 159 ? -15.969 -11.633 -3.834 1 98.5 159 LEU B CA 1
ATOM 2539 C C . LEU B 1 159 ? -17.406 -11.133 -3.955 1 98.5 159 LEU B C 1
ATOM 2541 O O . LEU B 1 159 ? -18.281 -11.562 -3.201 1 98.5 159 LEU B O 1
ATOM 2545 N N . ASP B 1 160 ? -17.609 -10.258 -4.922 1 97.31 160 ASP B N 1
ATOM 2546 C CA . ASP B 1 160 ? -18.938 -9.672 -5.109 1 97.31 160 ASP B CA 1
ATOM 2547 C C . ASP B 1 160 ? -19.875 -10.648 -5.801 1 97.31 160 ASP B C 1
ATOM 2549 O O . ASP B 1 160 ? -21.094 -10.492 -5.73 1 97.31 160 ASP B O 1
ATOM 2553 N N . GLY B 1 161 ? -19.312 -11.625 -6.551 1 91.62 161 GLY B N 1
ATOM 2554 C CA . GLY B 1 161 ? -20.125 -12.625 -7.219 1 91.62 161 GLY B CA 1
ATOM 2555 C C . GLY B 1 161 ? -20.469 -12.258 -8.656 1 91.62 161 GLY B C 1
ATOM 2556 O O . GLY B 1 161 ? -21.203 -12.977 -9.328 1 91.62 161 GLY B O 1
#

Radius of gyration: 20.17 Å; Cα contacts (8 Å, |Δi|>4): 689; chains: 2; bounding box: 38×55×52 Å

Foldseek 3Di:
DDDPDPPDCVVVPLPLQKDKDKDKAQAALQLLQCLCQPPVNVQQQQFFPQWHKAWDDDDRDAQDKTWIWIAHNVRDIFTKMKHWHDDDPRFKTKIWIDGPDPPGLFIWIWIWGWDADPSRMIMIMIMTGTPDSVSSVVCVVVPVRVRVVRSVVSSNVSSVD/DDDDDPPDCVVVPLPLQKDKDKDKAQAALQLLQCLCQPPVNVQQQQFFPQWHKAWDDDDRDAQDKTWIWIAHNVRDIFTKMKHWHDDDPRFKTKIWIDGPDPPGQFIWIWIWGWDADPSRMIMIMIMTGTPDSVSSVVCVVVPVRVRVVRSVVSSNVSSVD

pLDDT: mean 91.96, std 14.95, range [30.45, 98.88]

InterPro domains:
  IPR013538 Activator of Hsp90 ATPase homologue 1/2-like, C-terminal [PF08327] (26-159)
  IPR023393 START-like domain superfamily [G3DSA:3.30.530.20] (11-161)